Protein AF-A0A7S0KYJ4-F1 (afdb_monomer)

Radius of gyration: 21.27 Å; Cα contacts (8 Å, |Δi|>4): 286; chains: 1; bounding box: 53×55×63 Å

InterPro domains:
  IPR032698 Protein SirB1, N-terminal [PF13369] (70-213)

pLDDT: mean 83.45, std 17.07, range [34.66, 98.38]

Secondary structure (DSSP, 8-state):
-----------SS-TTTTHHHHHHHHHHT-HHHHHHHHHHTSSS--HHHHHHHHHHHH-TTS-HHHHHHHHHHHHHHHHHHHHHHHHHHHHH-TTTS-HHHHHHHHHHHHHH--TT-TT---TTS-EE--SSTT-GGGTSHHHHHHHTEE-HHHHHHHHHHHHHHHT--EEEEEETTEEEEEESSTTS-EEEETTTTTEEEE-TTHHHHHHHH-

Mean predicted aligned error: 9.19 Å

Organism: NCBI:txid221442

Solvent-accessible surface area (backbone atoms only — not comparable to full-atom values): 12040 Å² total; per-residue (Å²): 140,81,82,82,87,78,82,90,83,77,72,98,69,70,75,75,76,51,44,64,57,54,50,50,52,49,50,77,67,32,71,33,54,59,48,44,56,56,42,70,68,43,98,76,57,55,67,54,59,52,44,48,33,56,43,34,54,76,34,82,89,55,60,54,68,58,54,52,47,54,44,50,52,54,50,49,52,51,33,51,55,16,48,56,41,33,55,49,43,56,71,75,46,73,81,86,58,56,70,69,57,40,47,52,51,21,41,19,35,62,41,34,38,65,91,84,55,88,77,68,78,49,81,85,33,44,44,57,36,78,90,57,63,83,45,70,54,26,68,27,50,62,47,18,67,74,63,24,30,19,42,38,63,40,38,37,40,55,50,33,54,36,33,42,76,71,74,42,57,52,39,75,36,91,46,94,99,44,44,33,34,26,49,63,55,49,89,48,45,32,36,30,29,47,51,66,48,30,44,77,41,83,26,87,58,32,32,59,49,53,64,74,64,110

Foldseek 3Di:
DDDDDDDPPDDDDDPPVCVVVVLVVLLVPDPLVVVLVVQVPDPDRQPLVNLLSVLVSVCSPDHSVVSVVLLVVLLVVLLVQLVVQLVVCCVVPVPDDDSLRSSLVSSLCSAQNDPPPPPPPPQNHAAEPPVCNPPVLQSRLSSCSVRSYHAQVSLVSSSQSSSVSVVFHKDWFDDVRHIWIDTLPLVQQWIFRSNVSGDIGGHPCSSVRSVVVD

Sequence (214 aa):
MAAGIPALVLLSGNCHALTPLVDAQRRASCDARRRLERQLATEAPSAFSLATLLCCEERVHKPVAEIEYEVEQQVHELAQRARLRVDLLRLLDRDSMSEPQRVATAVSTSLFGSQGAADDADAAFFAGNLADYYDPRNSFVDCVLSRRQGIPISLSLVYVEVCARLGLEMVGLNTPAHLLVAPADASVPFVVDPFDRGAVLPSPAAAELVAANA

Structure (mmCIF, N/CA/C/O backbone):
data_AF-A0A7S0KYJ4-F1
#
_entry.id   AF-A0A7S0KYJ4-F1
#
loop_
_atom_site.group_PDB
_atom_site.id
_atom_site.type_symbol
_atom_site.label_atom_id
_atom_site.label_alt_id
_atom_site.label_comp_id
_atom_site.label_asym_id
_atom_site.label_entity_id
_atom_site.label_seq_id
_atom_site.pdbx_PDB_ins_code
_atom_site.Cartn_x
_atom_site.Cartn_y
_atom_site.Cartn_z
_atom_site.occupancy
_atom_site.B_iso_or_equiv
_atom_site.auth_seq_id
_atom_site.auth_comp_id
_atom_site.auth_asym_id
_atom_site.auth_atom_id
_atom_site.pdbx_PDB_model_num
ATOM 1 N N . MET A 1 1 ? -8.079 37.048 44.033 1.00 36.78 1 MET A N 1
ATOM 2 C CA . MET A 1 1 ? -8.140 37.330 42.580 1.00 36.78 1 MET A CA 1
ATOM 3 C C . MET A 1 1 ? -7.184 36.345 41.918 1.00 36.78 1 MET A C 1
ATOM 5 O O . MET A 1 1 ? -6.033 36.359 42.308 1.00 36.78 1 MET A O 1
ATOM 9 N N . ALA A 1 2 ? -7.548 35.403 41.055 1.00 34.66 2 ALA A N 1
ATOM 10 C CA . ALA A 1 2 ? -8.720 35.242 40.207 1.00 34.66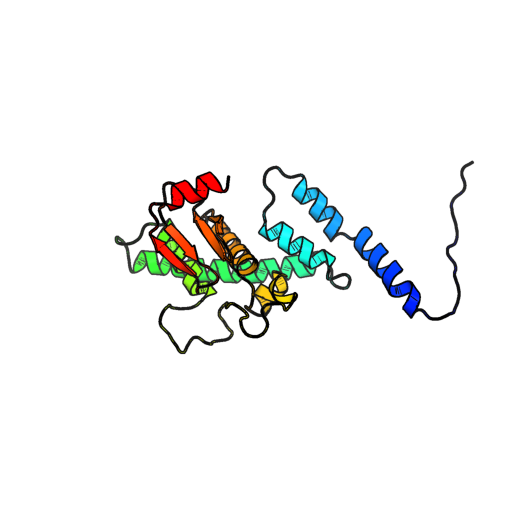 2 ALA A CA 1
ATOM 11 C C . ALA A 1 2 ? -9.432 33.902 40.469 1.00 34.66 2 ALA A C 1
ATOM 13 O O . ALA A 1 2 ? -8.837 32.943 40.956 1.00 34.66 2 ALA A O 1
ATOM 14 N N . ALA A 1 3 ? -10.733 33.906 40.199 1.00 36.97 3 ALA A N 1
ATOM 15 C CA . ALA A 1 3 ? -11.668 32.828 40.451 1.00 36.97 3 ALA A CA 1
ATOM 16 C C . ALA A 1 3 ? -11.361 31.591 39.595 1.00 36.97 3 ALA A C 1
ATOM 18 O O . ALA A 1 3 ? -11.205 31.691 38.379 1.00 36.97 3 ALA A O 1
ATOM 19 N N . GLY A 1 4 ? -11.340 30.422 40.239 1.00 39.34 4 GLY A N 1
ATOM 20 C CA . GLY A 1 4 ? -11.629 29.171 39.551 1.00 39.34 4 GLY A CA 1
ATOM 21 C C . GLY A 1 4 ? -13.047 29.237 38.994 1.00 39.34 4 GLY A C 1
ATOM 22 O O . GLY A 1 4 ? -13.931 29.810 39.627 1.00 39.34 4 GLY A O 1
ATOM 23 N N . ILE A 1 5 ? -13.251 28.690 37.802 1.00 36.34 5 ILE A N 1
ATOM 24 C CA . ILE A 1 5 ? -14.577 28.523 37.211 1.00 36.34 5 ILE A CA 1
ATOM 25 C C . ILE A 1 5 ? -15.098 27.162 37.687 1.00 36.34 5 ILE A C 1
ATOM 27 O O . ILE A 1 5 ? -14.533 26.147 37.275 1.00 36.34 5 ILE A O 1
ATOM 31 N N . PRO A 1 6 ? -16.137 27.083 38.538 1.00 46.38 6 PRO A N 1
ATOM 32 C CA . PRO A 1 6 ? -16.845 25.842 38.764 1.00 46.38 6 PRO A CA 1
ATOM 33 C C . PRO A 1 6 ? -18.132 25.785 37.933 1.00 46.38 6 PRO A C 1
ATOM 35 O O . PRO A 1 6 ? -18.747 26.800 37.615 1.00 46.38 6 PRO A O 1
ATOM 38 N N . ALA A 1 7 ? -18.553 24.544 37.703 1.00 38.94 7 ALA A N 1
ATOM 39 C CA . ALA A 1 7 ? -19.885 24.108 37.303 1.00 38.94 7 ALA A CA 1
ATOM 40 C C . ALA A 1 7 ? -20.324 24.394 35.856 1.00 38.94 7 ALA A C 1
ATOM 42 O O . ALA A 1 7 ? -20.853 25.449 35.524 1.00 38.94 7 ALA A O 1
ATOM 43 N N . LEU A 1 8 ? -20.307 23.327 35.055 1.00 37.56 8 LEU A N 1
ATOM 44 C CA . LEU A 1 8 ? -21.444 23.036 34.187 1.00 37.56 8 LEU A CA 1
ATOM 45 C C . LEU A 1 8 ? -22.155 21.791 34.737 1.00 37.56 8 LEU A C 1
ATOM 47 O O . LEU A 1 8 ? -21.921 20.665 34.309 1.00 37.56 8 LEU A O 1
ATOM 51 N N . VAL A 1 9 ? -22.993 22.008 35.751 1.00 44.97 9 VAL A N 1
ATOM 52 C CA . VAL A 1 9 ? -24.094 21.096 36.073 1.00 44.97 9 VAL A CA 1
ATOM 53 C C . VAL A 1 9 ? -25.267 21.550 35.215 1.00 44.97 9 VAL A C 1
ATOM 55 O O . VAL A 1 9 ? -25.836 22.607 35.469 1.00 44.97 9 VAL A O 1
ATOM 58 N N . LEU A 1 10 ? -25.629 20.759 34.207 1.00 39.38 10 LEU A N 1
ATOM 59 C CA . LEU A 1 10 ? -26.922 20.861 33.536 1.00 39.38 10 LEU A CA 1
ATOM 60 C C . LEU A 1 10 ? -27.555 19.468 33.436 1.00 39.38 10 LEU A C 1
ATOM 62 O O . LEU A 1 10 ? -27.217 18.663 32.578 1.00 39.38 10 LEU A O 1
ATOM 66 N N . LEU A 1 11 ? -28.458 19.246 34.392 1.00 37.53 11 LEU A N 1
ATOM 67 C CA . LEU A 1 11 ? -29.829 18.766 34.223 1.00 37.53 11 LEU A CA 1
ATOM 68 C C . LEU A 1 11 ? -30.066 17.397 33.562 1.00 37.53 11 LEU A C 1
ATOM 70 O O . LEU A 1 11 ? -29.887 17.170 32.371 1.00 37.53 11 LEU A O 1
ATOM 74 N N . SER A 1 12 ? -30.655 16.534 34.385 1.00 46.78 12 SER A N 1
ATOM 75 C CA . SER A 1 12 ? -31.554 15.441 34.033 1.00 46.78 12 SER A CA 1
ATOM 76 C C . SER A 1 12 ? -32.585 15.846 32.964 1.00 46.78 12 SER A C 1
ATOM 78 O O . SER A 1 12 ? -33.620 16.434 33.280 1.00 46.78 12 SER A O 1
ATOM 80 N N . GLY A 1 13 ? -32.319 15.518 31.701 1.00 47.62 13 GLY A N 1
ATOM 81 C CA . GLY A 1 13 ? -33.266 15.691 30.599 1.00 47.62 13 GLY A CA 1
ATOM 82 C C . GLY A 1 13 ? -32.628 15.338 29.257 1.00 47.62 13 GLY A C 1
ATOM 83 O O . GLY A 1 13 ? -31.807 16.091 28.756 1.00 47.62 13 GLY A O 1
ATOM 84 N N . ASN A 1 14 ? -32.989 14.179 28.695 1.00 49.31 14 ASN A N 1
ATOM 85 C CA . ASN A 1 14 ? -32.589 13.673 27.372 1.00 49.31 14 ASN A CA 1
ATOM 86 C C . ASN A 1 14 ? -31.099 13.834 26.996 1.00 49.31 14 ASN A C 1
ATOM 88 O O . ASN A 1 14 ? -30.719 14.679 26.186 1.00 49.31 14 ASN A O 1
ATOM 92 N N . CYS A 1 15 ? -30.270 12.902 27.487 1.00 50.09 15 CYS A N 1
ATOM 93 C CA . CYS A 1 15 ? -28.845 12.757 27.153 1.00 50.09 15 CYS A CA 1
ATOM 94 C C . CYS A 1 15 ? -28.513 12.661 25.650 1.00 50.09 15 CYS A C 1
ATOM 96 O O . CYS A 1 15 ? -27.346 12.812 25.301 1.00 50.09 15 CYS A O 1
ATOM 98 N N . HIS A 1 16 ? -29.488 12.434 24.765 1.00 55.66 16 HIS A N 1
ATOM 99 C CA . HIS A 1 16 ? -29.259 12.293 23.323 1.00 55.66 16 HIS A CA 1
ATOM 100 C C . HIS A 1 16 ? -28.977 13.614 22.586 1.00 55.66 16 HIS A C 1
ATOM 102 O O . HIS A 1 16 ? -28.323 13.599 21.549 1.00 55.66 16 HIS A O 1
ATOM 108 N N . ALA A 1 17 ? -29.428 14.765 23.103 1.00 57.31 17 ALA A N 1
ATOM 109 C CA . ALA A 1 17 ? -29.235 16.054 22.423 1.00 57.31 17 ALA A CA 1
ATOM 110 C C . ALA A 1 17 ? -27.839 16.662 22.660 1.00 57.31 17 ALA A C 1
ATOM 112 O O . ALA A 1 17 ? -27.359 17.455 21.854 1.00 57.31 17 ALA A O 1
ATOM 113 N N . LEU A 1 18 ? -27.178 16.280 23.757 1.00 57.88 18 LEU A N 1
ATOM 114 C CA . LEU A 1 18 ? -25.834 16.749 24.109 1.00 57.88 18 LEU A CA 1
ATOM 115 C C . LEU A 1 18 ? -24.726 15.822 23.605 1.00 57.88 18 LEU A C 1
ATOM 117 O O . LEU A 1 18 ? -23.570 16.234 23.573 1.00 57.88 18 LEU A O 1
ATOM 121 N N . THR A 1 19 ? -25.059 14.599 23.184 1.00 67.25 19 THR A N 1
ATOM 122 C CA . THR A 1 19 ? -24.087 13.628 22.660 1.00 67.25 19 THR A CA 1
ATOM 123 C C . THR A 1 19 ? -23.250 14.204 21.511 1.00 67.25 19 THR A C 1
ATOM 125 O O . THR A 1 19 ? -22.032 14.150 21.621 1.00 67.25 19 THR A O 1
ATOM 128 N N . PRO A 1 20 ? -23.825 14.884 20.494 1.00 63.88 20 PRO A N 1
ATOM 129 C CA . PRO A 1 20 ? -23.038 15.455 19.398 1.00 63.88 20 PRO A CA 1
ATOM 130 C C . PRO A 1 20 ? -22.053 16.538 19.855 1.00 63.88 20 PRO A C 1
ATOM 132 O O . PRO A 1 20 ? -20.948 16.622 19.332 1.00 63.88 20 PRO A O 1
ATOM 135 N N . LEU A 1 21 ? -22.431 17.358 20.843 1.00 59.44 21 LEU A N 1
ATOM 136 C CA . LEU A 1 21 ? -21.569 18.404 21.405 1.00 59.44 21 LEU A CA 1
ATOM 137 C C . LEU A 1 21 ? -20.449 17.811 22.265 1.00 59.44 21 LEU A C 1
ATOM 139 O O . LEU A 1 21 ? -19.300 18.229 22.154 1.00 59.44 21 LEU A O 1
ATOM 143 N N . VAL A 1 22 ? -20.764 16.808 23.086 1.00 65.69 22 VAL A N 1
ATOM 144 C CA . VAL A 1 22 ? -19.773 16.084 23.892 1.00 65.69 22 VAL A CA 1
ATOM 145 C C . VAL A 1 22 ? -18.809 15.306 22.994 1.00 65.69 22 VAL A C 1
ATOM 147 O O . VAL A 1 22 ? -17.605 15.330 23.239 1.00 65.69 22 VAL A O 1
ATOM 150 N N . ASP A 1 23 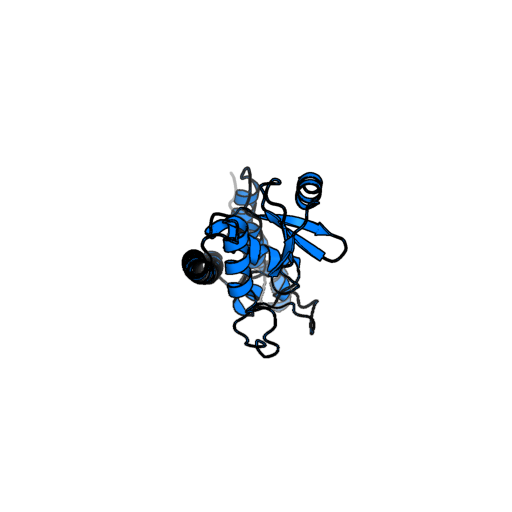? -19.301 14.677 21.929 1.00 62.94 23 ASP A N 1
ATOM 151 C CA . ASP A 1 23 ? -18.484 13.958 20.951 1.00 62.94 23 ASP A CA 1
ATOM 152 C C . ASP A 1 23 ? -17.622 14.916 20.124 1.00 62.94 23 ASP A C 1
ATOM 154 O O . ASP A 1 23 ? -16.434 14.658 19.941 1.00 62.94 23 ASP A O 1
ATOM 158 N N . ALA A 1 24 ? -18.158 16.063 19.695 1.00 58.16 24 ALA A N 1
ATOM 159 C CA . ALA A 1 24 ? -17.382 17.108 19.028 1.00 58.16 24 ALA A CA 1
ATOM 160 C C . ALA A 1 24 ? -16.285 17.683 19.942 1.00 58.16 24 ALA A C 1
ATOM 162 O O . ALA A 1 24 ? -15.161 17.909 19.498 1.00 58.16 24 ALA A O 1
ATOM 163 N N . GLN A 1 25 ? -16.568 17.861 21.233 1.00 57.22 25 GLN A N 1
ATOM 164 C CA . GLN A 1 25 ? -15.593 18.349 22.210 1.00 57.22 25 GLN A CA 1
ATOM 165 C C . GLN A 1 25 ? -14.537 17.289 22.570 1.00 57.22 25 GLN A C 1
ATOM 167 O O . GLN A 1 25 ? -13.372 17.631 22.801 1.00 57.22 25 GLN A O 1
ATOM 172 N N . ARG A 1 26 ? -14.906 15.999 22.540 1.00 59.34 26 ARG A N 1
ATOM 173 C CA . ARG A 1 26 ? -13.970 14.866 22.610 1.00 59.34 26 ARG A CA 1
ATOM 174 C C . ARG A 1 26 ? -13.061 14.807 21.380 1.00 59.34 26 ARG A C 1
ATOM 176 O O . ARG A 1 26 ? -11.855 14.679 21.568 1.00 59.34 26 ARG A O 1
ATOM 183 N N . ARG A 1 27 ? -13.597 14.984 20.162 1.00 56.72 27 ARG A N 1
ATOM 184 C CA . ARG A 1 27 ? -12.818 15.094 18.906 1.00 56.72 27 ARG A CA 1
ATOM 185 C C . ARG A 1 27 ? -11.848 16.280 18.946 1.00 56.72 27 ARG A C 1
ATOM 187 O O . ARG A 1 27 ? -10.664 16.118 18.688 1.00 56.72 27 ARG A O 1
ATOM 194 N N . ALA A 1 28 ? -12.305 17.458 19.376 1.00 50.81 28 ALA A N 1
ATOM 195 C CA . ALA A 1 28 ? -11.477 18.667 19.452 1.00 50.81 28 ALA A CA 1
ATOM 196 C C . ALA A 1 28 ? -10.328 18.592 20.483 1.00 50.81 28 ALA A C 1
ATOM 198 O O . ALA A 1 28 ? -9.360 19.340 20.371 1.00 50.81 28 ALA A O 1
ATOM 199 N N . SER A 1 29 ? -10.414 17.695 21.473 1.00 54.00 29 SER A N 1
ATOM 200 C CA . SER A 1 29 ? -9.419 17.542 22.551 1.00 54.00 29 SER A CA 1
ATOM 201 C C . SER A 1 29 ? -8.541 16.293 22.409 1.00 54.00 29 SER A C 1
ATOM 203 O O . SER A 1 29 ? -7.779 15.963 23.329 1.00 54.00 29 SER A O 1
ATOM 205 N N . CYS A 1 30 ? -8.675 15.549 21.311 1.00 66.88 30 CYS A N 1
ATOM 206 C CA . CYS A 1 30 ? -8.156 14.195 21.236 1.00 66.88 30 CYS A CA 1
ATOM 207 C C . CYS A 1 30 ? -6.642 14.138 20.977 1.00 66.88 30 CYS A C 1
ATOM 209 O O . CYS A 1 30 ? -5.984 15.083 20.534 1.00 66.88 30 CYS A O 1
ATOM 211 N N . ASP A 1 31 ? -6.076 12.993 21.336 1.00 79.12 31 ASP A N 1
ATOM 212 C CA . ASP A 1 31 ? -4.666 12.686 21.134 1.00 79.12 31 ASP A CA 1
ATOM 213 C C . ASP A 1 31 ? -4.290 12.631 19.643 1.00 79.12 31 ASP A C 1
ATOM 215 O O . ASP A 1 31 ? -3.193 13.048 19.280 1.00 79.12 31 ASP A O 1
ATOM 219 N N . ALA A 1 32 ? -5.218 12.206 18.777 1.00 84.00 32 ALA A N 1
ATOM 220 C CA . ALA A 1 32 ? -5.009 12.116 17.333 1.00 84.00 32 ALA A CA 1
ATOM 221 C C . ALA A 1 32 ? -4.773 13.498 16.706 1.00 84.00 32 ALA A C 1
ATOM 223 O O . ALA A 1 32 ? -3.766 13.680 16.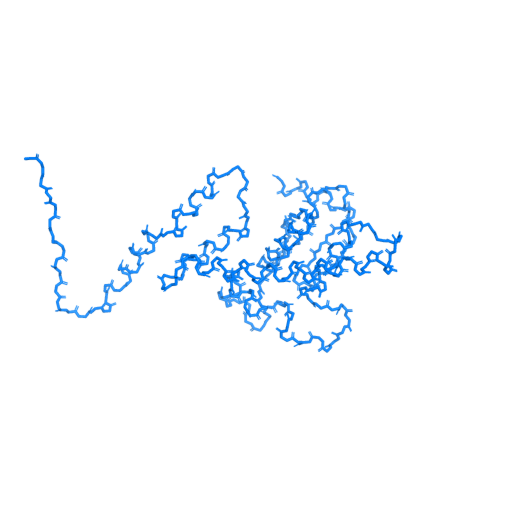028 1.00 84.00 32 ALA A O 1
ATOM 224 N N . ARG A 1 33 ? -5.588 14.505 17.034 1.00 85.56 33 ARG A N 1
ATOM 225 C CA . ARG A 1 33 ? -5.437 15.867 16.510 1.00 85.56 33 ARG A CA 1
ATOM 226 C C . ARG A 1 33 ? -4.112 16.501 16.904 1.00 85.56 33 ARG A C 1
ATOM 228 O O . ARG A 1 33 ? -3.422 17.062 16.059 1.00 85.56 33 ARG A O 1
ATOM 235 N N . ARG A 1 34 ? -3.704 16.347 18.169 1.00 86.81 34 ARG A N 1
ATOM 236 C CA . ARG A 1 34 ? -2.386 16.822 18.632 1.00 86.81 34 ARG A CA 1
ATOM 237 C C . ARG A 1 34 ? -1.239 16.132 17.899 1.00 86.81 34 ARG A C 1
ATOM 239 O O . ARG A 1 34 ? -0.223 16.766 17.623 1.00 86.81 34 ARG A O 1
ATOM 246 N N . ARG A 1 35 ? -1.362 14.835 17.611 1.00 88.38 35 ARG A N 1
ATOM 247 C CA . ARG A 1 35 ? -0.363 14.100 16.823 1.00 88.38 35 ARG A CA 1
ATOM 248 C C . ARG A 1 35 ? -0.366 14.540 15.363 1.00 88.38 35 ARG A C 1
ATOM 250 O O . ARG A 1 35 ? 0.712 14.715 14.811 1.00 88.38 35 ARG A O 1
ATOM 257 N N . LEU A 1 36 ? -1.538 14.793 14.779 1.00 88.56 36 LEU A N 1
ATOM 258 C CA . LEU A 1 36 ? -1.688 15.273 13.406 1.00 88.56 36 LEU A CA 1
ATOM 259 C C . LEU A 1 36 ? -1.006 16.631 13.237 1.00 88.56 36 LEU A C 1
ATOM 261 O O . LEU A 1 36 ? -0.202 16.800 12.330 1.00 88.56 36 LEU A O 1
ATOM 265 N N . GLU A 1 37 ? -1.254 17.566 14.157 1.00 88.50 37 GLU A N 1
ATOM 266 C CA . GLU A 1 37 ? -0.601 18.880 14.178 1.00 88.50 37 GLU A CA 1
ATOM 267 C C . GLU A 1 37 ? 0.925 18.763 14.293 1.00 88.50 37 GLU A C 1
ATOM 269 O O . GLU A 1 37 ? 1.652 19.439 13.569 1.00 88.50 37 GLU A O 1
ATOM 274 N N . ARG A 1 38 ? 1.429 17.870 15.157 1.00 88.69 38 ARG A N 1
ATOM 275 C CA . ARG A 1 38 ? 2.875 17.606 15.266 1.00 88.69 38 ARG A CA 1
ATOM 276 C C . ARG A 1 38 ? 3.452 17.017 13.989 1.00 88.69 38 ARG A C 1
ATOM 278 O O . ARG A 1 38 ? 4.559 17.380 13.613 1.00 88.69 38 ARG A O 1
ATOM 285 N N . GLN A 1 39 ? 2.730 16.103 13.351 1.00 89.50 39 GLN A N 1
ATOM 286 C CA . GLN A 1 39 ? 3.201 15.451 12.142 1.00 89.50 39 GLN A CA 1
ATOM 287 C C . GLN A 1 39 ? 3.206 16.425 10.962 1.00 89.50 39 GLN A C 1
ATOM 289 O O . GLN A 1 39 ? 4.187 16.486 10.241 1.00 89.50 39 GLN A O 1
ATOM 294 N N . LEU A 1 40 ? 2.168 17.249 10.806 1.00 89.38 40 LEU A N 1
ATOM 295 C CA . LEU A 1 40 ? 2.125 18.307 9.791 1.00 89.38 40 LEU A CA 1
ATOM 296 C C . LEU A 1 40 ? 3.229 19.362 9.967 1.00 89.38 40 LEU A C 1
ATOM 298 O O . LEU A 1 40 ? 3.550 20.060 9.012 1.00 89.38 40 LEU A O 1
ATOM 302 N N . ALA A 1 41 ? 3.798 19.488 11.168 1.00 89.44 41 ALA A N 1
ATOM 303 C CA . ALA A 1 41 ? 4.913 20.386 11.447 1.00 89.44 41 ALA A CA 1
ATOM 304 C C . ALA A 1 41 ? 6.296 19.795 11.103 1.00 89.44 41 ALA A C 1
ATOM 306 O O . ALA A 1 41 ? 7.297 20.495 11.266 1.00 89.44 41 ALA A O 1
ATOM 307 N N . THR A 1 42 ? 6.390 18.531 10.667 1.00 90.44 42 THR A N 1
ATOM 308 C CA . THR A 1 42 ? 7.655 17.958 10.177 1.00 90.44 42 THR A CA 1
ATOM 309 C C . THR A 1 42 ? 7.928 18.384 8.732 1.00 90.44 42 THR A C 1
ATOM 311 O O . THR A 1 42 ? 7.017 18.772 8.008 1.00 90.44 42 THR A O 1
ATOM 314 N N . GLU A 1 43 ? 9.189 18.314 8.291 1.00 83.19 43 GLU A N 1
ATOM 315 C CA . GLU A 1 43 ? 9.581 18.746 6.937 1.00 83.19 43 GLU A CA 1
ATOM 316 C C . GLU A 1 43 ? 8.951 17.895 5.822 1.00 83.19 43 GLU A C 1
ATOM 318 O O . GLU A 1 43 ? 8.633 18.411 4.755 1.00 83.19 43 GLU A O 1
ATOM 323 N N . ALA A 1 44 ? 8.751 16.599 6.073 1.00 81.12 44 ALA A N 1
ATOM 324 C CA . ALA A 1 44 ? 8.179 15.653 5.120 1.00 81.12 44 ALA A CA 1
ATOM 325 C C . ALA A 1 44 ? 7.270 14.653 5.858 1.00 81.12 44 ALA A C 1
ATOM 327 O O . ALA A 1 44 ? 7.713 13.564 6.238 1.00 81.12 44 ALA A O 1
ATOM 328 N N . PRO A 1 45 ? 6.007 15.012 6.145 1.00 85.75 45 PRO A N 1
ATOM 329 C CA . PRO A 1 45 ? 5.090 14.098 6.809 1.00 85.75 45 PRO A CA 1
ATOM 330 C C . PRO A 1 45 ? 4.752 12.908 5.905 1.00 85.75 45 PRO A C 1
ATOM 332 O O . PRO A 1 45 ? 4.355 13.084 4.756 1.00 85.75 45 PRO A O 1
ATOM 335 N N . SER A 1 46 ? 4.819 11.688 6.448 1.00 89.06 46 SER A N 1
ATOM 336 C CA . SER A 1 46 ? 4.312 10.505 5.741 1.00 89.06 46 SER A CA 1
ATOM 337 C C . SER A 1 46 ? 2.809 10.643 5.488 1.00 89.06 46 SER A C 1
ATOM 339 O O . SER A 1 46 ? 2.015 10.731 6.432 1.00 89.06 46 SER A O 1
ATOM 341 N N . ALA A 1 47 ? 2.410 10.620 4.213 1.00 92.06 47 ALA A N 1
ATOM 342 C CA . ALA A 1 47 ? 1.006 10.646 3.809 1.00 92.06 47 ALA A CA 1
ATOM 343 C C . ALA A 1 47 ? 0.215 9.477 4.424 1.00 92.06 47 ALA A C 1
ATOM 345 O O . ALA A 1 47 ? -0.933 9.651 4.832 1.00 92.06 47 ALA A O 1
ATOM 346 N N . PHE A 1 48 ? 0.846 8.307 4.563 1.00 94.06 48 PHE A N 1
ATOM 347 C CA . PHE A 1 48 ? 0.240 7.132 5.183 1.00 94.06 48 PHE A CA 1
ATOM 348 C C . PHE A 1 48 ? 0.010 7.321 6.690 1.00 94.06 48 PHE A C 1
ATOM 350 O O . PHE A 1 48 ? -1.068 7.019 7.210 1.00 94.06 48 PHE A O 1
ATOM 357 N N . SER A 1 49 ? 0.986 7.890 7.402 1.00 92.56 49 SER A N 1
ATOM 358 C CA . SER A 1 49 ? 0.834 8.217 8.823 1.00 92.56 49 SER A CA 1
ATOM 359 C C . SER A 1 49 ? -0.229 9.304 9.046 1.00 92.56 49 SER A C 1
ATOM 361 O O . SER A 1 49 ? -1.057 9.161 9.944 1.00 92.56 49 SER A O 1
ATOM 363 N N . LEU A 1 50 ? -0.301 10.327 8.178 1.00 93.12 50 LEU A N 1
ATOM 364 C CA . LEU A 1 50 ? -1.383 11.324 8.226 1.00 93.12 50 LEU A CA 1
ATOM 365 C C . LEU A 1 50 ? -2.752 10.667 8.003 1.00 93.12 50 LEU A C 1
ATOM 367 O O . LEU A 1 50 ? -3.687 10.925 8.757 1.00 93.12 50 LEU A O 1
ATOM 371 N N . ALA A 1 51 ? -2.868 9.780 7.010 1.00 94.06 51 ALA A N 1
ATOM 372 C CA . ALA A 1 51 ? -4.097 9.034 6.750 1.00 94.06 51 ALA A CA 1
ATOM 373 C C . ALA A 1 51 ? -4.506 8.164 7.949 1.00 94.06 51 ALA A C 1
ATOM 375 O O . ALA A 1 51 ? -5.688 8.099 8.287 1.00 94.06 51 ALA A O 1
ATOM 376 N N . THR A 1 52 ? -3.541 7.558 8.643 1.00 93.88 52 THR A N 1
ATOM 377 C CA . THR A 1 52 ? -3.788 6.797 9.877 1.00 93.88 52 THR A CA 1
ATOM 378 C C . THR A 1 52 ? -4.328 7.695 10.990 1.00 93.88 52 THR A C 1
ATOM 380 O O . THR A 1 52 ? -5.329 7.361 11.620 1.00 93.88 52 THR A O 1
ATOM 383 N N . LEU A 1 53 ? -3.743 8.877 11.201 1.00 91.50 53 LEU A N 1
ATOM 384 C CA . LEU A 1 53 ? -4.230 9.829 12.206 1.00 91.50 53 LEU A CA 1
ATOM 385 C C . LEU A 1 53 ? -5.623 10.381 11.874 1.00 91.50 53 LEU A C 1
ATOM 387 O O . LEU A 1 53 ? -6.439 10.541 12.781 1.00 91.50 53 LEU A O 1
ATOM 391 N N . LEU A 1 54 ? -5.940 10.593 10.593 1.00 90.00 54 LEU A N 1
ATOM 392 C CA . LEU A 1 54 ? -7.297 10.941 10.154 1.00 90.00 54 LEU A CA 1
ATOM 393 C C . LEU A 1 54 ? -8.308 9.828 10.477 1.00 90.00 54 LEU A C 1
ATOM 395 O O . LEU A 1 54 ? -9.427 10.111 10.896 1.00 90.00 54 LEU A O 1
ATOM 399 N N . CYS A 1 55 ? -7.911 8.558 10.359 1.00 89.19 55 CYS A N 1
ATOM 400 C CA . CYS A 1 55 ? -8.742 7.426 10.783 1.00 89.19 55 CYS A CA 1
ATOM 401 C C . CYS A 1 55 ? -8.984 7.418 12.301 1.00 89.19 55 CYS A C 1
ATOM 403 O O . CYS A 1 55 ? -10.048 6.994 12.763 1.00 89.19 55 CYS A O 1
ATOM 405 N N . CYS A 1 56 ? -8.002 7.872 13.081 1.00 88.31 56 CYS A N 1
ATOM 406 C CA . CYS A 1 56 ? -8.105 7.976 14.533 1.00 88.31 56 CYS A CA 1
ATOM 407 C C . CYS A 1 56 ? -9.059 9.098 14.976 1.00 88.31 56 CYS A C 1
ATOM 409 O O . CYS A 1 56 ? -9.790 8.899 15.945 1.00 88.31 56 CYS A O 1
ATOM 411 N N . GLU A 1 57 ? -9.114 10.230 14.259 1.00 83.94 57 GLU A N 1
ATOM 412 C CA . GLU A 1 57 ? -10.068 11.325 14.538 1.00 83.94 57 GLU A CA 1
ATOM 413 C C . GLU A 1 57 ? -11.529 10.852 14.497 1.00 83.94 57 GLU A C 1
ATOM 415 O O . GLU A 1 57 ? -12.351 11.256 15.323 1.00 83.94 57 GLU A O 1
ATOM 420 N N . GLU A 1 58 ? -11.857 9.967 13.555 1.00 83.06 58 GLU A N 1
ATOM 421 C CA . GLU A 1 58 ? -13.215 9.439 13.400 1.00 83.06 58 GLU A CA 1
ATOM 422 C C . GLU A 1 58 ? -13.542 8.317 14.400 1.00 83.06 58 GLU A C 1
ATOM 424 O O . GLU A 1 58 ? -14.713 8.065 14.699 1.00 83.06 58 GLU A O 1
ATOM 429 N N . ARG A 1 59 ? -12.531 7.673 15.000 1.00 80.44 59 ARG A N 1
ATOM 430 C CA . ARG A 1 59 ? -12.695 6.578 15.974 1.00 80.44 59 ARG A CA 1
ATOM 431 C C . ARG A 1 59 ? -12.594 7.040 17.419 1.00 80.44 59 ARG A C 1
ATOM 433 O O . ARG A 1 59 ? -11.802 6.532 18.205 1.00 80.44 59 ARG A O 1
ATOM 440 N N . VAL A 1 60 ? -13.500 7.928 17.809 1.00 70.75 60 VAL A N 1
ATOM 441 C CA . VAL A 1 60 ? -13.548 8.550 19.148 1.00 70.75 60 VAL A CA 1
ATOM 442 C C . VAL A 1 60 ? -13.572 7.538 20.315 1.00 70.75 60 VAL A C 1
ATOM 444 O O . VAL A 1 60 ? -13.203 7.875 21.439 1.00 70.75 60 VAL A O 1
ATOM 447 N N . HIS A 1 61 ? -13.996 6.292 20.075 1.00 78.81 61 HIS A N 1
ATOM 448 C CA . HIS A 1 61 ? -14.103 5.244 21.097 1.00 78.81 61 HIS A CA 1
ATOM 449 C C . HIS A 1 61 ? -12.894 4.307 21.198 1.00 78.81 61 HIS A C 1
ATOM 451 O O . HIS A 1 61 ? -12.853 3.500 22.125 1.00 78.81 61 HIS A O 1
ATOM 457 N N . LYS A 1 62 ? -11.927 4.397 20.280 1.00 82.62 62 LYS A N 1
ATOM 458 C CA . LYS A 1 62 ? -10.764 3.509 20.248 1.00 82.62 62 LYS A CA 1
ATOM 459 C C . LYS A 1 62 ? -9.480 4.306 20.512 1.00 82.62 62 LYS A C 1
ATOM 461 O O . LYS A 1 62 ? -9.299 5.363 19.906 1.00 82.62 62 LYS A O 1
ATOM 466 N N . PRO A 1 63 ? -8.586 3.853 21.410 1.00 87.00 63 PRO A N 1
ATOM 467 C CA . PRO A 1 63 ? -7.317 4.532 21.647 1.00 87.00 63 PRO A CA 1
ATOM 468 C C . PRO A 1 63 ? -6.490 4.651 20.361 1.00 87.00 63 PRO A C 1
ATOM 470 O O . PRO A 1 63 ? -6.339 3.679 19.625 1.00 87.00 63 PRO A O 1
ATOM 473 N N . VAL A 1 64 ? -5.891 5.824 20.130 1.00 88.19 64 VAL A N 1
ATOM 474 C CA . VAL A 1 64 ? -5.054 6.099 18.944 1.00 88.19 64 VAL A CA 1
ATOM 475 C C . VAL A 1 64 ? -3.939 5.064 18.794 1.00 88.19 64 VAL A C 1
ATOM 477 O O . VAL A 1 64 ? -3.761 4.503 17.720 1.00 88.19 64 VAL A O 1
ATOM 480 N N . ALA A 1 65 ? -3.257 4.748 19.899 1.00 89.06 65 ALA A N 1
ATOM 481 C CA . ALA A 1 65 ? -2.168 3.774 19.922 1.00 89.06 65 ALA A CA 1
ATOM 482 C C . ALA A 1 65 ? -2.610 2.356 19.519 1.00 89.06 65 ALA A C 1
ATOM 484 O O . ALA A 1 65 ? -1.808 1.600 18.985 1.00 89.06 65 ALA A O 1
ATOM 485 N N . GLU A 1 66 ? -3.870 1.988 19.765 1.00 90.94 66 GLU A N 1
ATOM 486 C CA . GLU A 1 66 ? -4.398 0.676 19.384 1.00 90.94 66 GLU A CA 1
ATOM 487 C C . GLU A 1 66 ? -4.628 0.598 17.870 1.00 90.94 66 GLU A C 1
ATOM 489 O O . GLU A 1 66 ? -4.248 -0.384 17.242 1.00 90.94 66 GLU A O 1
ATOM 494 N N . ILE A 1 67 ? -5.178 1.659 17.266 1.00 91.25 67 ILE A N 1
ATOM 495 C CA . ILE A 1 67 ? -5.356 1.750 15.806 1.00 91.25 67 ILE A CA 1
ATOM 496 C C . ILE A 1 67 ? -3.995 1.774 15.108 1.00 91.25 67 ILE A C 1
ATOM 498 O O . ILE A 1 67 ? -3.773 1.011 14.172 1.00 91.25 67 ILE A O 1
ATOM 502 N N . GLU A 1 68 ? -3.076 2.624 15.572 1.00 92.38 68 GLU A N 1
ATOM 503 C CA . GLU A 1 68 ? -1.715 2.701 15.032 1.00 92.38 68 GLU A CA 1
ATOM 504 C C . GLU A 1 68 ? -1.014 1.344 15.111 1.0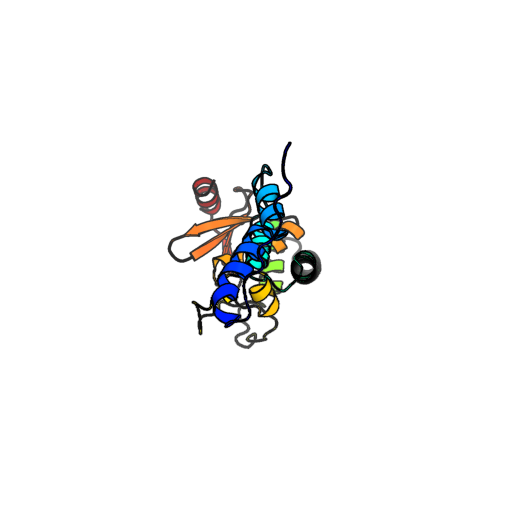0 92.38 68 GLU A C 1
ATOM 506 O O . GLU A 1 68 ? -0.400 0.924 14.136 1.00 92.38 68 GLU A O 1
ATOM 511 N N . TYR A 1 69 ? -1.141 0.633 16.237 1.00 94.25 69 TYR A N 1
ATOM 512 C CA . TYR A 1 69 ? -0.564 -0.698 16.397 1.00 94.25 69 TYR A CA 1
ATOM 513 C C . TYR A 1 69 ? -1.147 -1.702 15.396 1.00 94.25 69 TYR A C 1
ATOM 515 O O . TYR A 1 69 ? -0.393 -2.41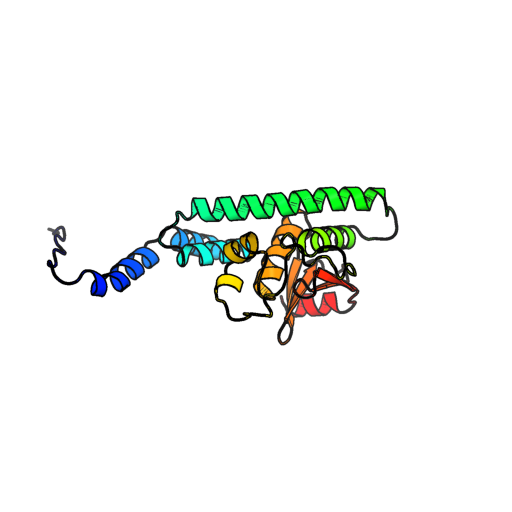3 14.739 1.00 94.25 69 TYR A O 1
ATOM 523 N N . GLU A 1 70 ? -2.469 -1.752 15.231 1.00 95.19 70 GLU A N 1
ATOM 524 C CA . GLU A 1 70 ? -3.115 -2.659 14.272 1.00 95.19 70 GLU A CA 1
ATOM 525 C C . GLU A 1 70 ? -2.739 -2.363 12.820 1.00 95.19 70 GLU A C 1
ATOM 527 O O . GLU A 1 70 ? -2.530 -3.290 12.032 1.00 95.19 70 GLU A O 1
ATOM 532 N N . VAL A 1 71 ? -2.661 -1.082 12.459 1.00 96.56 71 VAL A N 1
ATOM 533 C CA . VAL A 1 71 ? -2.202 -0.642 11.139 1.00 96.56 71 VAL A CA 1
ATOM 534 C C . VAL A 1 71 ? -0.747 -1.053 10.937 1.00 96.56 71 VAL A C 1
ATOM 536 O O . VAL A 1 71 ? -0.427 -1.704 9.944 1.00 96.56 71 VAL A O 1
ATOM 539 N N . GLU A 1 72 ? 0.117 -0.750 11.905 1.00 96.69 72 GLU A N 1
ATOM 540 C CA . GLU A 1 72 ? 1.542 -1.069 11.859 1.00 96.69 72 GLU A CA 1
ATOM 541 C C . GLU A 1 72 ? 1.786 -2.572 11.705 1.00 96.69 72 GLU A C 1
ATOM 543 O O . GLU A 1 72 ? 2.558 -2.974 10.838 1.00 96.69 72 GLU A O 1
ATOM 548 N N . GLN A 1 73 ? 1.099 -3.41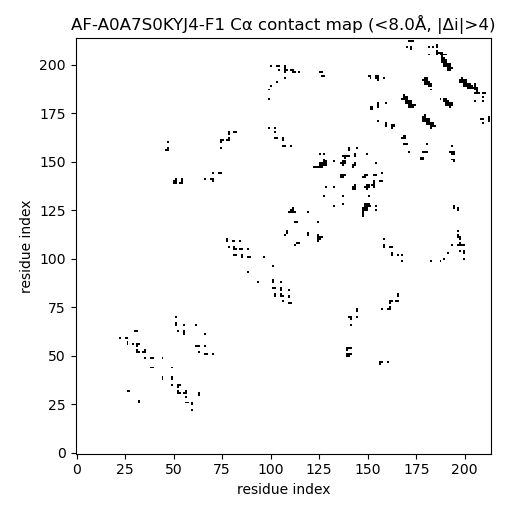2 12.488 1.00 97.56 73 GLN A N 1
ATOM 549 C CA . GLN A 1 73 ? 1.219 -4.870 12.387 1.00 97.56 73 GLN A CA 1
ATOM 550 C C . GLN A 1 73 ? 0.813 -5.375 10.999 1.00 97.56 73 GLN A C 1
ATOM 552 O O . GLN A 1 73 ? 1.553 -6.135 10.376 1.00 97.56 73 GLN A O 1
ATOM 557 N N . GLN A 1 74 ? -0.325 -4.916 10.472 1.00 97.56 74 GLN A N 1
ATOM 558 C CA . GLN A 1 74 ? -0.796 -5.359 9.160 1.00 97.56 74 GLN A CA 1
ATOM 559 C C . GLN A 1 74 ? 0.156 -4.948 8.035 1.00 97.56 74 GLN A C 1
ATOM 561 O O . GLN A 1 74 ? 0.450 -5.756 7.155 1.00 97.56 74 GLN A O 1
ATOM 566 N N . VAL A 1 75 ? 0.665 -3.717 8.054 1.00 97.88 75 VAL A N 1
ATOM 567 C CA . VAL A 1 75 ? 1.631 -3.256 7.049 1.00 97.88 75 VAL A CA 1
ATOM 568 C C . VAL A 1 75 ? 2.973 -3.977 7.212 1.00 97.88 75 VAL A C 1
ATOM 570 O O . VAL A 1 75 ? 3.595 -4.349 6.215 1.00 97.88 75 VAL A O 1
ATOM 573 N N . HIS A 1 76 ? 3.407 -4.242 8.446 1.00 98.00 76 HIS A N 1
ATOM 574 C CA . HIS A 1 76 ? 4.618 -5.009 8.726 1.00 98.00 76 HIS A CA 1
ATOM 575 C C . HIS A 1 76 ? 4.544 -6.415 8.125 1.00 98.00 76 HIS A C 1
ATOM 577 O O . HIS A 1 76 ? 5.468 -6.830 7.424 1.00 98.00 76 HIS A O 1
ATOM 583 N N . GLU A 1 77 ? 3.430 -7.122 8.319 1.00 97.31 77 GLU A N 1
ATOM 584 C CA . GLU A 1 77 ? 3.208 -8.433 7.707 1.00 97.31 77 GLU A CA 1
ATOM 58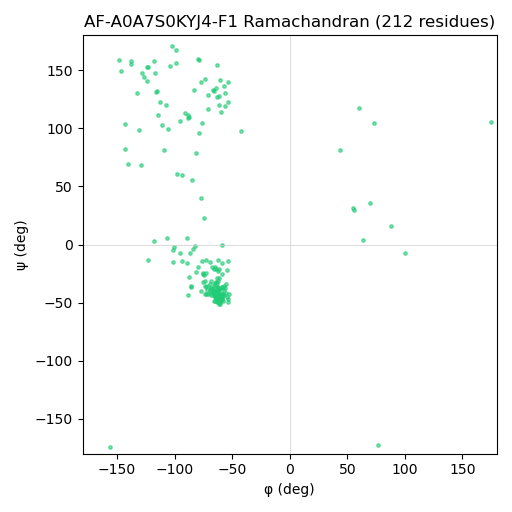5 C C . GLU A 1 77 ? 3.247 -8.378 6.176 1.00 97.31 77 GLU A C 1
ATOM 587 O O . GLU A 1 77 ? 3.877 -9.226 5.541 1.00 97.31 77 GLU A O 1
ATOM 592 N N . LEU A 1 78 ? 2.602 -7.379 5.562 1.00 97.44 78 LEU A N 1
ATOM 593 C CA . LEU A 1 78 ? 2.616 -7.205 4.106 1.00 97.44 78 LEU A CA 1
ATOM 594 C C . LEU A 1 78 ? 4.036 -6.961 3.580 1.00 97.44 78 LEU A C 1
ATOM 596 O O . LEU A 1 78 ? 4.444 -7.581 2.597 1.00 97.44 78 LEU A O 1
ATOM 600 N N . ALA A 1 79 ? 4.810 -6.116 4.262 1.00 98.12 79 ALA A N 1
ATOM 601 C CA . ALA A 1 79 ? 6.199 -5.845 3.912 1.00 98.12 79 ALA A CA 1
ATOM 602 C C . ALA A 1 79 ? 7.090 -7.087 4.069 1.00 98.12 79 ALA A C 1
ATOM 604 O O . ALA A 1 79 ? 7.928 -7.350 3.207 1.00 98.12 79 ALA A O 1
ATOM 605 N N . GLN A 1 80 ? 6.893 -7.896 5.115 1.00 98.06 80 GLN A N 1
ATOM 606 C CA . GLN A 1 80 ? 7.614 -9.163 5.276 1.00 98.06 80 GLN A CA 1
ATOM 607 C C . GLN A 1 80 ? 7.303 -10.148 4.142 1.00 98.06 80 GLN A C 1
ATOM 609 O O . GLN A 1 80 ? 8.225 -10.721 3.555 1.00 98.06 80 GLN A O 1
ATOM 614 N N . ARG A 1 81 ? 6.021 -10.310 3.783 1.00 96.00 81 ARG A N 1
ATOM 615 C CA . ARG A 1 81 ? 5.607 -11.157 2.650 1.00 96.00 81 ARG A CA 1
ATOM 616 C C . ARG A 1 81 ? 6.235 -10.673 1.343 1.00 96.00 81 ARG A C 1
ATOM 618 O O . ARG A 1 81 ? 6.819 -11.473 0.611 1.00 96.00 81 ARG A O 1
ATOM 625 N N . ALA A 1 82 ? 6.195 -9.366 1.089 1.00 97.19 82 ALA A N 1
ATOM 626 C CA . ALA A 1 82 ? 6.820 -8.771 -0.086 1.00 97.19 82 ALA A CA 1
ATOM 627 C C . ALA A 1 82 ? 8.342 -8.971 -0.095 1.00 97.19 82 ALA A C 1
ATOM 629 O O . ALA A 1 82 ? 8.900 -9.303 -1.139 1.00 97.19 82 ALA A O 1
ATOM 630 N N . ARG A 1 83 ? 9.020 -8.849 1.054 1.00 98.00 83 ARG A N 1
ATOM 631 C CA . ARG A 1 83 ? 10.471 -9.061 1.171 1.00 98.00 83 ARG A CA 1
ATOM 632 C C . ARG A 1 83 ? 10.873 -10.480 0.781 1.00 98.00 83 ARG A C 1
ATOM 634 O O . ARG A 1 83 ? 11.749 -10.639 -0.065 1.00 98.00 83 ARG A O 1
ATOM 641 N N . LEU A 1 84 ? 10.192 -11.488 1.330 1.00 96.56 84 LEU A N 1
ATOM 642 C CA . LEU A 1 84 ? 10.426 -12.891 0.968 1.00 96.56 84 LEU A CA 1
ATOM 643 C C . LEU A 1 84 ? 10.259 -13.111 -0.536 1.00 96.56 84 LEU A C 1
ATOM 645 O O . LEU A 1 84 ? 11.015 -13.856 -1.159 1.00 96.56 84 LEU A O 1
ATOM 649 N N . ARG A 1 85 ? 9.284 -12.427 -1.140 1.00 95.06 85 ARG A N 1
ATOM 650 C CA . ARG A 1 85 ? 9.038 -12.520 -2.574 1.00 95.06 85 ARG A CA 1
ATOM 651 C C . ARG A 1 85 ? 10.101 -11.808 -3.409 1.00 95.06 85 ARG A C 1
ATOM 653 O O . ARG A 1 85 ? 10.477 -12.337 -4.450 1.00 95.06 85 ARG A O 1
ATOM 660 N N . VAL A 1 86 ? 10.631 -10.671 -2.953 1.00 96.12 86 VAL A N 1
ATOM 661 C CA . VAL A 1 86 ? 11.813 -10.038 -3.565 1.00 96.12 86 VAL A CA 1
ATOM 662 C C . VAL A 1 86 ? 12.991 -11.005 -3.548 1.00 96.12 86 VAL A C 1
ATOM 664 O O . VAL A 1 86 ? 13.611 -11.215 -4.588 1.00 96.12 86 VAL A O 1
ATOM 667 N N . ASP A 1 87 ? 13.273 -11.629 -2.404 1.00 95.75 87 ASP A N 1
ATOM 668 C CA . ASP A 1 87 ? 14.377 -12.583 -2.273 1.00 95.75 87 ASP A CA 1
ATOM 669 C C . ASP A 1 87 ? 14.200 -13.780 -3.209 1.00 95.75 87 ASP A C 1
ATOM 671 O O . ASP A 1 87 ? 15.132 -14.147 -3.923 1.00 95.75 87 ASP A O 1
ATOM 675 N N . LEU A 1 88 ? 12.985 -14.327 -3.300 1.00 93.25 88 LEU A N 1
ATOM 676 C CA . LEU A 1 88 ? 12.665 -15.384 -4.257 1.00 93.25 88 LEU A CA 1
ATOM 677 C C . LEU A 1 88 ? 12.896 -14.934 -5.707 1.00 93.25 88 LEU A C 1
ATOM 679 O O . LEU A 1 88 ? 13.540 -15.646 -6.476 1.00 93.25 88 LEU A O 1
ATOM 683 N N . LEU A 1 89 ? 12.424 -13.744 -6.084 1.00 92.44 89 LEU A N 1
ATOM 684 C CA . LEU A 1 89 ? 12.637 -13.204 -7.427 1.00 92.44 89 LEU A CA 1
ATOM 685 C C . LEU A 1 89 ? 14.125 -13.000 -7.727 1.00 92.44 89 LEU A C 1
ATOM 687 O O . LEU A 1 89 ? 14.542 -13.252 -8.852 1.00 92.44 89 LEU A O 1
ATOM 691 N N . ARG A 1 90 ? 14.947 -12.583 -6.755 1.00 92.44 90 ARG A N 1
ATOM 692 C CA . ARG A 1 90 ? 16.411 -12.468 -6.930 1.00 92.44 90 ARG A CA 1
ATOM 693 C C . ARG A 1 90 ? 17.068 -13.820 -7.220 1.00 92.44 90 ARG A C 1
ATOM 695 O O . ARG A 1 90 ? 18.094 -13.864 -7.898 1.00 92.44 90 ARG A O 1
ATOM 702 N N . LEU A 1 91 ? 16.518 -14.908 -6.678 1.00 92.19 91 LEU A N 1
ATOM 703 C CA . LEU A 1 91 ? 17.008 -16.266 -6.920 1.00 92.19 91 LEU A CA 1
ATOM 704 C C . LEU A 1 91 ? 16.579 -16.802 -8.291 1.00 92.19 91 LEU A C 1
ATOM 706 O O . LEU A 1 91 ? 17.381 -17.470 -8.939 1.00 92.19 91 LEU A O 1
ATOM 710 N N . LEU A 1 92 ? 15.340 -16.520 -8.710 1.00 88.75 92 LEU A N 1
ATOM 711 C CA . LEU A 1 92 ? 14.747 -17.058 -9.940 1.00 88.75 92 LEU A CA 1
ATOM 712 C C . LEU A 1 92 ? 15.083 -16.248 -11.198 1.00 88.75 92 LEU A C 1
ATOM 714 O O . LEU A 1 92 ? 15.247 -16.833 -12.263 1.00 88.75 92 LEU A O 1
ATOM 718 N N . ASP A 1 93 ? 15.180 -14.924 -11.086 1.00 79.44 93 ASP A N 1
ATOM 719 C CA . ASP A 1 93 ? 15.301 -14.010 -12.224 1.00 79.44 93 ASP A CA 1
ATOM 720 C C . ASP A 1 93 ? 16.482 -13.049 -12.037 1.00 79.44 93 ASP A C 1
ATOM 722 O O . ASP A 1 93 ? 16.327 -11.856 -11.759 1.00 79.44 93 ASP A O 1
ATOM 726 N N . ARG A 1 94 ? 17.695 -13.603 -12.100 1.00 67.19 94 ARG A N 1
ATOM 727 C CA . ARG A 1 94 ? 18.937 -12.892 -11.756 1.00 67.19 94 ARG A CA 1
ATOM 728 C C . ARG A 1 94 ? 19.167 -11.642 -12.612 1.00 67.19 94 ARG A C 1
ATOM 730 O O . ARG A 1 94 ? 19.592 -10.633 -12.061 1.00 67.19 94 ARG A O 1
ATOM 737 N N . ASP A 1 95 ? 18.808 -11.687 -13.896 1.00 71.94 95 ASP A N 1
ATOM 738 C CA . ASP A 1 95 ? 19.332 -10.732 -14.881 1.00 71.94 95 ASP A CA 1
ATOM 739 C C . ASP A 1 95 ? 18.266 -9.919 -15.640 1.00 71.94 95 ASP A C 1
ATOM 741 O O . ASP A 1 95 ? 18.613 -8.922 -16.270 1.00 71.94 95 ASP A O 1
ATOM 745 N N . SER A 1 96 ? 16.977 -10.285 -15.590 1.00 81.50 96 SER A N 1
ATOM 746 C CA . SER A 1 96 ? 15.967 -9.642 -16.455 1.00 81.50 96 SER A CA 1
ATOM 747 C C . SER A 1 96 ? 15.344 -8.377 -15.857 1.00 81.50 96 SER A C 1
ATOM 749 O O . SER A 1 96 ? 14.905 -7.498 -16.596 1.00 81.50 96 SER A O 1
ATOM 751 N N . MET A 1 97 ? 15.287 -8.276 -14.525 1.00 84.19 97 MET A N 1
ATOM 752 C CA . MET A 1 97 ? 14.553 -7.226 -13.806 1.00 84.19 97 MET A CA 1
ATOM 753 C C . MET A 1 97 ? 15.485 -6.328 -12.991 1.00 84.19 97 MET A C 1
ATOM 755 O O . MET A 1 97 ? 16.288 -6.808 -12.182 1.00 84.19 97 MET A O 1
ATOM 759 N N . SER A 1 98 ? 15.314 -5.010 -13.134 1.00 91.81 98 SER A N 1
ATOM 760 C CA . SER A 1 98 ? 15.953 -4.037 -12.240 1.00 91.81 98 SER A CA 1
ATOM 761 C C . SER A 1 98 ? 15.456 -4.205 -10.800 1.00 91.81 98 SER A C 1
ATOM 763 O O . SER A 1 98 ? 14.339 -4.672 -10.562 1.00 91.81 98 SER A O 1
ATOM 765 N N . GLU A 1 99 ? 16.266 -3.805 -9.820 1.00 93.50 99 GLU A N 1
ATOM 766 C CA . GLU A 1 99 ? 15.904 -3.957 -8.408 1.00 93.50 99 GLU A CA 1
ATOM 767 C C . GLU A 1 99 ? 14.610 -3.206 -8.019 1.00 93.50 99 GLU A C 1
ATOM 769 O O . GLU A 1 99 ? 13.745 -3.824 -7.390 1.00 93.50 99 GLU A O 1
ATOM 774 N N . PRO A 1 100 ? 14.380 -1.947 -8.452 1.00 95.81 100 PRO A N 1
ATOM 775 C CA . PRO A 1 100 ? 13.106 -1.262 -8.220 1.00 95.81 100 PRO A CA 1
ATOM 776 C C . PRO A 1 100 ? 11.906 -1.998 -8.825 1.00 95.81 100 PRO A C 1
ATOM 778 O O . PRO A 1 100 ? 10.867 -2.142 -8.181 1.00 95.81 100 PRO A O 1
ATOM 781 N N . GLN A 1 101 ? 12.053 -2.526 -10.043 1.00 93.50 101 GLN A N 1
ATOM 782 C CA . GLN A 1 101 ? 10.982 -3.255 -10.721 1.00 93.50 101 GLN A CA 1
ATOM 783 C C . GLN A 1 101 ? 10.694 -4.599 -10.042 1.00 93.50 101 GLN A C 1
ATOM 785 O O . GLN A 1 101 ? 9.539 -5.024 -9.956 1.00 93.50 101 GLN A O 1
ATOM 790 N N . ARG A 1 102 ? 11.727 -5.248 -9.495 1.00 94.81 102 ARG A N 1
ATOM 791 C CA . ARG A 1 102 ? 11.608 -6.463 -8.687 1.00 94.81 102 ARG A CA 1
ATOM 792 C C . ARG A 1 102 ? 10.831 -6.203 -7.399 1.00 94.81 102 ARG A C 1
ATOM 794 O O . ARG A 1 102 ? 9.922 -6.969 -7.083 1.00 94.81 102 ARG A O 1
ATOM 801 N N . VAL A 1 103 ? 11.140 -5.113 -6.692 1.00 97.12 103 VAL A N 1
ATOM 802 C CA . VAL A 1 103 ? 10.394 -4.674 -5.501 1.00 97.12 103 VAL A CA 1
ATOM 803 C C . VAL A 1 103 ? 8.943 -4.362 -5.857 1.00 97.12 103 VAL A C 1
ATOM 805 O O . VAL A 1 103 ? 8.043 -4.929 -5.241 1.00 97.12 103 VAL A O 1
ATOM 808 N N . ALA A 1 104 ? 8.697 -3.544 -6.884 1.00 96.56 104 ALA A N 1
ATOM 809 C CA . ALA A 1 104 ? 7.343 -3.198 -7.319 1.00 96.56 104 ALA A CA 1
ATOM 810 C C . ALA A 1 104 ? 6.521 -4.441 -7.695 1.00 96.56 104 ALA A C 1
ATOM 812 O O . ALA A 1 104 ? 5.385 -4.605 -7.254 1.00 96.56 104 ALA A O 1
ATOM 813 N N . THR A 1 105 ? 7.120 -5.381 -8.424 1.00 94.56 105 THR A N 1
ATOM 814 C CA . THR A 1 105 ? 6.476 -6.654 -8.780 1.00 94.56 105 THR A CA 1
ATOM 815 C C . THR A 1 105 ? 6.184 -7.496 -7.540 1.00 94.56 105 THR A C 1
ATOM 817 O O . THR A 1 105 ? 5.090 -8.048 -7.392 1.00 94.56 105 THR A O 1
ATOM 820 N N . ALA A 1 106 ? 7.141 -7.606 -6.616 1.00 95.50 106 ALA A N 1
ATOM 821 C CA . ALA A 1 106 ? 6.976 -8.358 -5.379 1.00 95.50 106 ALA A CA 1
ATOM 822 C C . ALA A 1 106 ? 5.818 -7.820 -4.530 1.00 95.50 106 ALA A C 1
ATOM 824 O O . ALA A 1 106 ? 4.966 -8.611 -4.113 1.00 95.50 106 ALA A O 1
ATOM 825 N N . VAL A 1 107 ? 5.773 -6.498 -4.335 1.00 97.56 107 VAL A N 1
ATOM 826 C CA . VAL A 1 107 ? 4.711 -5.790 -3.608 1.00 97.56 107 VAL A CA 1
ATOM 827 C C . VAL A 1 107 ? 3.371 -5.963 -4.313 1.00 97.56 107 VAL A C 1
ATOM 829 O O . VAL A 1 107 ? 2.423 -6.409 -3.673 1.00 97.56 107 VAL A O 1
ATOM 832 N N . SER A 1 108 ? 3.309 -5.724 -5.625 1.00 95.94 108 SER A N 1
ATOM 833 C CA . SER A 1 108 ? 2.075 -5.834 -6.413 1.00 95.94 108 SER A CA 1
ATOM 834 C C . SER A 1 108 ? 1.404 -7.189 -6.234 1.00 95.94 108 SER A C 1
ATOM 836 O O . SER A 1 108 ? 0.244 -7.259 -5.855 1.00 95.94 108 SER A O 1
ATOM 838 N N . THR A 1 109 ? 2.135 -8.292 -6.365 1.00 93.62 109 THR A N 1
ATOM 839 C CA . THR A 1 109 ? 1.521 -9.612 -6.150 1.00 93.62 109 THR A CA 1
ATOM 840 C C . THR A 1 109 ? 1.270 -9.949 -4.684 1.00 93.62 109 THR A C 1
ATOM 842 O O . THR A 1 109 ? 0.373 -10.732 -4.394 1.00 93.62 109 THR A O 1
ATOM 845 N N . SER A 1 110 ? 2.035 -9.384 -3.747 1.00 94.62 110 SER A N 1
ATOM 846 C CA . SER A 1 110 ? 1.759 -9.595 -2.318 1.00 94.62 110 SER A CA 1
ATOM 847 C C . SER A 1 110 ? 0.459 -8.915 -1.890 1.00 94.62 110 SER A C 1
ATOM 849 O O . SER A 1 110 ? -0.220 -9.411 -0.996 1.00 94.62 110 SER A O 1
ATOM 851 N N . LEU A 1 111 ? 0.120 -7.790 -2.526 1.00 95.12 111 LEU A N 1
ATOM 852 C CA . LEU A 1 111 ? -1.106 -7.046 -2.262 1.00 95.12 111 LEU A CA 1
ATOM 853 C C . LEU A 1 111 ? -2.281 -7.540 -3.111 1.00 95.12 111 LEU A C 1
ATOM 855 O O . LEU A 1 111 ? -3.368 -7.703 -2.574 1.00 95.12 111 LEU A O 1
ATOM 859 N N . PHE A 1 112 ? -2.083 -7.811 -4.399 1.00 93.62 112 PHE A N 1
ATOM 860 C CA . PHE A 1 112 ? -3.172 -7.980 -5.374 1.00 93.62 112 PHE A CA 1
ATOM 861 C C . PHE A 1 112 ? -3.244 -9.370 -6.027 1.00 93.62 112 PHE A C 1
ATOM 863 O O . PHE A 1 112 ? -4.080 -9.607 -6.906 1.00 93.62 112 PHE A O 1
ATOM 870 N N . GLY A 1 113 ? -2.368 -10.289 -5.619 1.00 88.88 113 GLY A N 1
ATOM 871 C CA . GLY A 1 113 ? -2.280 -11.627 -6.193 1.00 88.88 113 GLY A CA 1
ATOM 872 C C . GLY A 1 113 ? -1.575 -11.653 -7.548 1.00 88.88 113 GLY A C 1
ATOM 873 O O . GLY A 1 113 ? -0.952 -10.683 -7.990 1.00 88.88 113 GLY A O 1
ATOM 874 N N . SER A 1 114 ? -1.600 -12.809 -8.204 1.00 78.75 114 SER A N 1
ATOM 875 C CA . SER A 1 114 ? -0.944 -12.967 -9.504 1.00 78.75 114 SER A CA 1
ATOM 876 C C . SER A 1 114 ? -1.852 -12.473 -10.635 1.00 78.75 114 SER A C 1
ATOM 878 O O . SER A 1 114 ? -3.041 -12.788 -10.681 1.00 78.75 114 SER A O 1
ATOM 880 N N . GLN A 1 115 ? -1.314 -11.672 -11.562 1.00 62.31 115 GLN A N 1
ATOM 881 C CA . GLN A 1 115 ? -2.076 -11.250 -12.739 1.00 62.31 115 GLN A CA 1
ATOM 882 C C . GLN A 1 115 ? -2.432 -12.476 -13.594 1.00 62.31 115 GLN A C 1
ATOM 884 O O . GLN A 1 115 ? -1.552 -13.247 -13.968 1.00 62.31 115 GLN A O 1
ATOM 889 N N . GLY A 1 116 ? -3.719 -12.649 -13.913 1.00 50.34 116 GLY A N 1
ATOM 890 C CA . GLY A 1 116 ? -4.205 -13.713 -14.802 1.00 50.34 116 GLY A CA 1
ATOM 891 C C . GLY A 1 116 ? -4.798 -14.946 -14.114 1.00 50.34 116 GLY A C 1
ATOM 892 O O . GLY A 1 116 ? -5.413 -15.764 -14.795 1.00 50.34 116 GLY A O 1
ATOM 893 N N . ALA A 1 117 ? -4.714 -15.062 -12.787 1.00 51.16 117 ALA A N 1
ATOM 894 C CA . ALA A 1 117 ? -5.548 -16.005 -12.049 1.00 51.16 117 ALA A CA 1
ATOM 895 C C . ALA A 1 117 ? -6.951 -15.392 -11.900 1.00 51.16 117 ALA A C 1
ATOM 897 O O . ALA A 1 117 ? -7.200 -14.539 -11.045 1.00 51.16 117 ALA A O 1
ATOM 898 N N . ALA A 1 118 ? -7.859 -15.773 -12.802 1.00 45.44 118 ALA A N 1
ATOM 899 C CA . ALA A 1 118 ? -9.268 -15.367 -12.775 1.00 45.44 118 ALA A CA 1
ATOM 900 C C . ALA A 1 118 ? -10.008 -15.861 -11.513 1.00 45.44 118 ALA A C 1
ATOM 902 O O . ALA A 1 118 ? -11.078 -15.348 -11.199 1.00 45.44 118 ALA A O 1
ATOM 903 N N . ASP A 1 119 ? -9.395 -16.792 -10.777 1.00 46.22 119 ASP A N 1
ATOM 904 C CA . ASP A 1 119 ? -9.943 -17.421 -9.577 1.00 46.22 119 ASP A CA 1
ATOM 905 C C . ASP A 1 119 ? -9.390 -16.827 -8.263 1.00 46.22 119 ASP A C 1
ATOM 907 O O . ASP A 1 119 ? -9.877 -17.181 -7.193 1.00 46.22 119 ASP A O 1
ATOM 911 N N . ASP A 1 120 ? -8.454 -15.862 -8.315 1.00 48.97 120 ASP A N 1
ATOM 912 C CA . ASP A 1 120 ? -7.906 -15.153 -7.137 1.00 48.97 120 ASP A CA 1
ATOM 913 C C . ASP A 1 120 ? -8.889 -14.083 -6.600 1.00 48.97 120 ASP A C 1
ATOM 915 O O . ASP A 1 120 ? -8.496 -12.996 -6.175 1.00 48.97 120 ASP A O 1
ATOM 919 N N . ALA A 1 121 ? -10.189 -14.387 -6.582 1.00 51.88 121 ALA A N 1
ATOM 920 C CA . ALA A 1 121 ? -11.178 -13.672 -5.770 1.00 51.88 121 ALA A CA 1
ATOM 921 C C . ALA A 1 121 ? -11.066 -14.057 -4.279 1.00 51.88 121 ALA A C 1
ATOM 923 O O . ALA A 1 121 ? -12.028 -13.940 -3.516 1.00 51.88 121 ALA A O 1
ATOM 924 N N . ASP A 1 122 ? -9.897 -14.546 -3.861 1.00 55.31 122 ASP A N 1
ATOM 925 C CA . ASP A 1 122 ? -9.588 -14.804 -2.471 1.00 55.31 122 ASP A CA 1
ATOM 926 C C . ASP A 1 122 ? -9.651 -13.485 -1.701 1.00 55.31 122 ASP A C 1
ATOM 928 O O . ASP A 1 122 ? -8.957 -12.516 -2.015 1.00 55.31 122 ASP A O 1
ATOM 932 N N . ALA A 1 123 ? -10.424 -13.475 -0.613 1.00 62.56 123 ALA A N 1
ATOM 933 C CA . ALA A 1 123 ? -10.513 -12.359 0.334 1.00 62.56 123 ALA A CA 1
ATOM 934 C C . ALA A 1 123 ? -9.157 -11.976 0.980 1.00 62.56 123 ALA A C 1
ATOM 936 O O . ALA A 1 123 ? -9.092 -11.075 1.816 1.00 62.56 123 ALA A O 1
ATOM 937 N N . ALA A 1 124 ? -8.075 -12.676 0.627 1.00 78.12 124 ALA A N 1
ATOM 938 C CA . ALA A 1 124 ? -6.714 -12.398 1.050 1.00 78.12 124 ALA A CA 1
ATOM 939 C C . ALA A 1 124 ? -6.085 -11.186 0.337 1.00 78.12 124 ALA A C 1
ATOM 941 O O . ALA A 1 124 ? -5.186 -10.568 0.914 1.00 78.12 124 ALA A O 1
ATOM 942 N N . PHE A 1 125 ? -6.534 -10.840 -0.877 1.00 91.44 125 PHE A N 1
ATOM 943 C CA . PHE A 1 125 ? -5.935 -9.778 -1.693 1.00 91.44 125 PHE A CA 1
ATOM 944 C C . PHE A 1 125 ? -6.752 -8.489 -1.697 1.00 91.44 125 PHE A C 1
ATOM 946 O O . PHE A 1 125 ? -7.966 -8.482 -1.502 1.00 91.44 125 PHE A O 1
ATOM 953 N N . PHE A 1 126 ? -6.056 -7.380 -1.928 1.00 94.50 126 PHE A N 1
ATOM 954 C CA . PHE A 1 126 ? -6.658 -6.069 -2.063 1.00 94.50 126 PHE A CA 1
ATOM 955 C C . PHE A 1 126 ? -7.384 -5.922 -3.399 1.00 94.50 126 PHE A C 1
ATOM 957 O O . PHE A 1 126 ? -6.906 -6.379 -4.435 1.00 94.50 126 PHE A O 1
ATOM 964 N N . ALA A 1 127 ? -8.519 -5.231 -3.381 1.00 93.69 127 ALA A N 1
ATOM 965 C CA . ALA A 1 127 ? -9.252 -4.876 -4.588 1.00 93.69 127 ALA A CA 1
ATOM 966 C C . ALA A 1 127 ? -9.996 -3.545 -4.433 1.00 93.69 127 ALA A C 1
ATOM 968 O O . ALA A 1 127 ? -10.315 -3.096 -3.326 1.00 93.69 127 ALA A O 1
ATOM 969 N N . GLY A 1 128 ? -10.313 -2.921 -5.565 1.00 92.25 128 GLY A N 1
ATOM 970 C CA . GLY A 1 128 ? -11.252 -1.808 -5.603 1.00 92.25 128 GLY A CA 1
ATOM 971 C C . GLY A 1 128 ? -12.656 -2.252 -5.185 1.00 92.25 128 GLY A C 1
ATOM 972 O O . GLY A 1 128 ? -13.158 -3.273 -5.658 1.00 92.25 128 GLY A O 1
ATOM 973 N N . ASN A 1 129 ? -13.326 -1.483 -4.325 1.00 90.81 129 ASN A N 1
ATOM 974 C CA . ASN A 1 129 ? -14.723 -1.756 -3.977 1.00 90.81 129 ASN A CA 1
ATOM 975 C C . ASN A 1 129 ? -15.668 -1.194 -5.052 1.00 90.81 129 ASN A C 1
ATOM 977 O O . ASN A 1 129 ? -16.251 -0.128 -4.889 1.00 90.81 129 ASN A O 1
ATOM 981 N N . LEU A 1 130 ? -15.809 -1.905 -6.172 1.00 88.69 130 LEU A N 1
ATOM 982 C CA . LEU A 1 130 ? -16.675 -1.472 -7.277 1.00 88.69 130 LEU A CA 1
ATOM 983 C C . LEU A 1 130 ? -18.173 -1.611 -6.961 1.00 88.69 130 LEU A C 1
ATOM 985 O O . LEU A 1 130 ? -18.988 -0.908 -7.552 1.00 88.69 130 LEU A O 1
ATOM 989 N N . ALA A 1 131 ? -18.536 -2.508 -6.040 1.00 90.00 131 ALA A N 1
ATOM 990 C CA . ALA A 1 131 ? -19.926 -2.746 -5.654 1.00 90.00 131 ALA A CA 1
ATOM 991 C C . ALA A 1 131 ? -20.498 -1.607 -4.795 1.00 90.00 131 ALA A C 1
ATOM 993 O O . ALA A 1 131 ? -21.669 -1.263 -4.934 1.00 90.00 131 ALA A O 1
ATOM 994 N N . ASP A 1 132 ? -19.670 -1.018 -3.929 1.00 91.75 132 ASP A N 1
ATOM 995 C CA . ASP A 1 132 ? -20.041 0.106 -3.070 1.00 91.75 132 ASP A CA 1
ATOM 996 C C . ASP A 1 132 ? -18.883 1.109 -2.979 1.00 91.75 132 ASP A C 1
ATOM 998 O O . ASP A 1 132 ? -18.198 1.233 -1.962 1.00 91.75 132 ASP A O 1
ATOM 1002 N N . TYR A 1 133 ? -18.623 1.790 -4.099 1.00 89.00 133 TYR A N 1
ATOM 1003 C CA . TYR A 1 133 ? -17.473 2.687 -4.264 1.00 89.00 133 TYR A CA 1
ATOM 1004 C C . TYR A 1 133 ? -17.453 3.836 -3.248 1.00 89.00 133 TYR A C 1
ATOM 1006 O O . TYR A 1 133 ? -16.389 4.209 -2.751 1.00 89.00 133 TYR A O 1
ATOM 1014 N N . TYR A 1 134 ? -18.627 4.369 -2.905 1.00 92.75 134 TYR A N 1
ATOM 1015 C CA . TYR A 1 134 ? -18.775 5.529 -2.0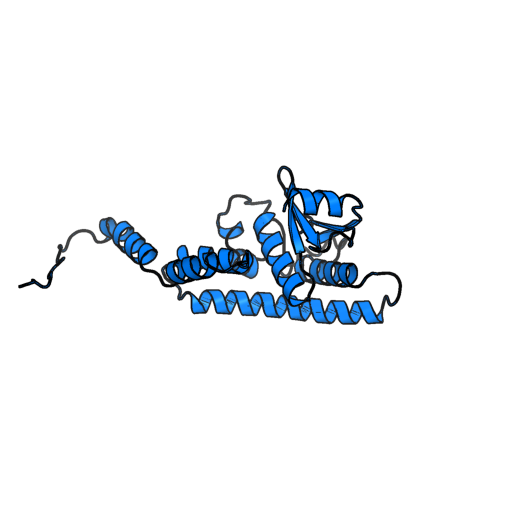24 1.00 92.75 134 TYR A CA 1
ATOM 1016 C C . TYR A 1 134 ? -18.892 5.174 -0.537 1.00 92.75 134 TYR A C 1
ATOM 1018 O O . TYR A 1 134 ? -19.091 6.073 0.282 1.00 92.75 134 TYR A O 1
ATOM 1026 N N . ASP A 1 135 ? -18.739 3.901 -0.165 1.00 94.00 135 ASP A N 1
ATOM 1027 C CA . ASP A 1 135 ? -18.621 3.504 1.235 1.00 94.00 135 ASP A CA 1
ATOM 1028 C C . ASP A 1 135 ? -17.444 4.253 1.894 1.00 94.00 135 ASP A C 1
ATOM 1030 O O . ASP A 1 135 ? -16.293 4.075 1.480 1.00 94.00 135 ASP A O 1
ATOM 1034 N N . PRO A 1 136 ? -17.679 5.066 2.942 1.00 93.00 136 PRO A N 1
ATOM 1035 C CA . PRO A 1 136 ? -16.628 5.865 3.575 1.00 93.00 136 PRO A CA 1
ATOM 1036 C C . PRO A 1 136 ? -15.480 5.012 4.129 1.00 93.00 136 PRO A C 1
ATOM 1038 O O . PRO A 1 136 ? -14.340 5.469 4.207 1.00 93.00 136 PRO A O 1
ATOM 1041 N N . ARG A 1 137 ? -15.747 3.744 4.462 1.00 94.06 137 ARG A N 1
ATOM 1042 C CA . ARG A 1 137 ? -14.729 2.794 4.927 1.00 94.06 137 ARG A CA 1
ATOM 1043 C C . ARG A 1 137 ? -13.680 2.479 3.860 1.00 94.06 137 ARG A C 1
ATOM 1045 O O . ARG A 1 137 ? -12.599 2.033 4.227 1.00 94.06 137 ARG A O 1
ATOM 1052 N N . ASN A 1 138 ? -13.964 2.721 2.578 1.00 94.62 138 ASN A N 1
ATOM 1053 C CA . ASN A 1 138 ? -12.982 2.563 1.506 1.00 94.62 138 ASN A CA 1
ATOM 1054 C C . ASN A 1 138 ? -11.874 3.631 1.564 1.00 94.62 138 ASN A C 1
ATOM 1056 O O . ASN A 1 138 ? -10.852 3.458 0.913 1.00 94.62 138 ASN A O 1
ATOM 1060 N N . SER A 1 139 ? -12.062 4.716 2.324 1.00 94.62 139 SER A N 1
ATOM 1061 C CA . SER A 1 139 ? -11.094 5.817 2.457 1.00 94.62 139 SER A CA 1
ATOM 1062 C C . SER A 1 139 ? -10.277 5.761 3.752 1.00 94.62 139 SER A C 1
ATOM 1064 O O . SER A 1 139 ? -9.259 6.442 3.861 1.00 94.62 139 SER A O 1
ATOM 1066 N N . PHE A 1 140 ? -10.697 4.962 4.738 1.00 94.81 140 PHE A N 1
ATOM 1067 C CA . PHE A 1 140 ? -9.991 4.820 6.013 1.00 94.81 140 PHE A CA 1
ATOM 1068 C C . PHE A 1 140 ? -8.984 3.672 5.938 1.00 94.81 140 PHE A C 1
ATOM 1070 O O . PHE A 1 140 ? -9.381 2.514 5.831 1.00 94.81 140 PHE A O 1
ATOM 1077 N N . VAL A 1 141 ? -7.682 3.977 5.999 1.00 96.12 141 VAL A N 1
ATOM 1078 C CA . VAL A 1 141 ? -6.604 3.002 5.742 1.00 96.12 141 VAL A CA 1
ATOM 1079 C C . VAL A 1 141 ? -6.688 1.759 6.620 1.00 96.12 141 VAL A C 1
ATOM 1081 O O . VAL A 1 141 ? -6.414 0.665 6.147 1.00 96.12 141 VAL A O 1
ATOM 1084 N N . ASP A 1 142 ? -7.140 1.869 7.862 1.00 94.88 142 ASP A N 1
ATOM 1085 C CA . ASP A 1 142 ? -7.269 0.715 8.748 1.00 94.88 142 ASP A CA 1
ATOM 1086 C C . ASP A 1 142 ? -8.489 -0.174 8.403 1.00 94.88 142 ASP A C 1
ATOM 1088 O O . ASP A 1 142 ? -8.422 -1.405 8.489 1.00 94.88 142 ASP A O 1
ATOM 1092 N N . CYS A 1 143 ? -9.581 0.420 7.906 1.00 95.38 143 CYS A N 1
ATOM 1093 C CA . CYS A 1 143 ? -10.674 -0.321 7.268 1.00 95.38 143 CYS A CA 1
ATOM 1094 C C . CYS A 1 143 ? -10.218 -0.981 5.965 1.00 95.38 143 CYS A C 1
ATOM 1096 O O . CYS A 1 143 ? -10.583 -2.125 5.707 1.00 95.38 143 CYS A O 1
ATOM 1098 N N . VAL A 1 144 ? -9.417 -0.288 5.156 1.00 96.94 144 VAL A N 1
ATOM 1099 C CA . VAL A 1 144 ? -8.886 -0.816 3.893 1.00 96.94 144 VAL A CA 1
ATOM 1100 C C . VAL A 1 144 ? -7.954 -1.996 4.151 1.00 96.94 144 VAL A C 1
ATOM 1102 O O . VAL A 1 144 ? -8.081 -3.020 3.488 1.00 96.94 144 VAL A O 1
ATOM 1105 N N . LEU A 1 145 ? -7.062 -1.900 5.140 1.00 96.81 145 LEU A N 1
ATOM 1106 C CA . LEU A 1 145 ? -6.167 -2.988 5.540 1.00 96.81 145 LEU A CA 1
ATOM 1107 C C . LEU A 1 145 ? -6.944 -4.210 6.049 1.00 96.81 145 LEU A C 1
ATOM 1109 O O . LEU A 1 145 ? -6.663 -5.326 5.616 1.00 96.81 145 LEU A O 1
ATOM 1113 N N . SER A 1 146 ? -7.955 -4.004 6.899 1.00 94.94 146 SER A N 1
ATOM 1114 C CA . SER A 1 146 ? -8.748 -5.107 7.465 1.00 94.94 146 SER A CA 1
ATOM 1115 C C . SER A 1 146 ? -9.685 -5.768 6.452 1.00 94.94 146 SER A C 1
ATOM 1117 O O . SER A 1 146 ? -9.825 -6.989 6.451 1.00 94.94 146 SER A O 1
ATOM 1119 N N . ARG A 1 147 ? -10.320 -4.983 5.575 1.00 94.50 147 ARG A N 1
ATOM 1120 C CA . ARG A 1 147 ? -11.273 -5.476 4.565 1.00 94.50 147 ARG A CA 1
ATOM 1121 C C . ARG A 1 147 ? -10.627 -5.872 3.245 1.00 94.50 147 ARG A C 1
ATOM 1123 O O . ARG A 1 147 ? -11.300 -6.483 2.422 1.00 94.50 147 ARG A O 1
ATOM 1130 N N . ARG A 1 148 ? -9.380 -5.453 3.016 1.00 95.19 148 ARG A N 1
ATOM 1131 C CA . ARG A 1 148 ? -8.686 -5.539 1.723 1.00 95.19 148 ARG A CA 1
ATOM 1132 C C . ARG A 1 148 ? -9.476 -4.868 0.584 1.00 95.19 148 ARG A C 1
ATOM 1134 O O . ARG A 1 148 ? -9.408 -5.270 -0.569 1.00 95.19 148 ARG A O 1
ATOM 1141 N N . GLN A 1 149 ? -10.240 -3.822 0.896 1.00 94.75 149 GLN A N 1
ATOM 1142 C CA . GLN A 1 149 ? -11.094 -3.112 -0.061 1.00 94.75 149 GLN A CA 1
ATOM 1143 C C . GLN A 1 149 ? -10.910 -1.606 0.068 1.00 94.75 149 GLN A C 1
ATOM 1145 O O . GLN A 1 149 ? -10.994 -1.087 1.178 1.00 94.75 149 GLN A O 1
ATOM 1150 N N . GLY A 1 150 ? -10.694 -0.908 -1.047 1.00 94.62 150 GLY A N 1
ATOM 1151 C CA . GLY A 1 150 ? -10.464 0.536 -1.034 1.00 94.62 150 GLY A CA 1
ATOM 1152 C C . GLY A 1 150 ? -10.800 1.246 -2.344 1.00 94.62 150 GLY A C 1
ATOM 1153 O O . GLY A 1 150 ? -11.333 0.651 -3.281 1.00 94.62 150 GLY A O 1
ATOM 1154 N N . ILE A 1 151 ? -10.477 2.536 -2.385 1.00 94.50 151 ILE A N 1
ATOM 1155 C CA . ILE A 1 151 ? -10.498 3.401 -3.577 1.00 94.50 151 ILE A CA 1
ATOM 1156 C C . ILE A 1 151 ? -9.066 3.620 -4.114 1.00 94.50 151 ILE A C 1
ATOM 1158 O O . ILE A 1 151 ? -8.103 3.272 -3.420 1.00 94.50 151 ILE A O 1
ATOM 1162 N N . PRO A 1 152 ? -8.873 4.223 -5.309 1.00 94.56 152 PRO A N 1
ATOM 1163 C CA . PRO A 1 152 ? -7.538 4.391 -5.892 1.00 94.56 152 PRO A CA 1
ATOM 1164 C C . PRO A 1 152 ? -6.524 5.058 -4.952 1.00 94.56 152 PRO A C 1
ATOM 1166 O O . PRO A 1 152 ? -5.392 4.593 -4.820 1.00 94.56 152 PRO A O 1
ATOM 1169 N N . ILE A 1 153 ? -6.943 6.104 -4.230 1.00 94.44 153 ILE A N 1
ATOM 1170 C CA . ILE A 1 153 ? -6.067 6.843 -3.310 1.00 94.44 153 ILE A CA 1
ATOM 1171 C C . ILE A 1 153 ? -5.625 5.962 -2.137 1.00 94.44 153 ILE A C 1
ATOM 1173 O O . ILE A 1 153 ? -4.437 5.871 -1.840 1.00 94.44 153 ILE A O 1
ATOM 1177 N N . SER A 1 154 ? -6.559 5.274 -1.479 1.00 96.12 154 SER A N 1
ATOM 1178 C CA . SER A 1 154 ? -6.246 4.468 -0.298 1.00 96.12 154 SER A CA 1
ATOM 1179 C C . SER A 1 154 ? -5.394 3.241 -0.626 1.00 96.12 154 SER A C 1
ATOM 1181 O O . SER A 1 154 ? -4.498 2.903 0.146 1.00 96.12 154 SER A O 1
ATOM 1183 N N . LEU A 1 155 ? -5.639 2.584 -1.769 1.00 96.75 155 LEU A N 1
ATOM 1184 C CA . LEU A 1 155 ? -4.812 1.455 -2.211 1.00 96.75 155 LEU A CA 1
ATOM 1185 C C . LEU A 1 155 ? -3.395 1.916 -2.561 1.00 96.75 155 LEU A C 1
ATOM 1187 O O . LEU A 1 155 ? -2.430 1.242 -2.210 1.00 96.75 155 LEU A O 1
ATOM 1191 N N . SER A 1 156 ? -3.263 3.097 -3.168 1.00 96.75 156 SER A N 1
ATOM 1192 C CA . SER A 1 156 ? -1.958 3.702 -3.442 1.00 96.75 156 SER A CA 1
ATOM 1193 C C . SER A 1 156 ? -1.197 4.052 -2.168 1.00 96.75 156 SER A C 1
ATOM 1195 O O . SER A 1 156 ? -0.001 3.801 -2.101 1.00 96.75 156 SER A O 1
ATOM 1197 N N . LEU A 1 157 ? -1.871 4.564 -1.133 1.00 97.12 157 LEU A N 1
ATOM 1198 C CA . LEU A 1 157 ? -1.235 4.834 0.161 1.00 97.12 157 LEU A CA 1
ATOM 1199 C C . LEU A 1 157 ? -0.658 3.557 0.788 1.00 97.12 157 LEU A C 1
ATOM 1201 O O . LEU A 1 157 ? 0.493 3.562 1.215 1.00 97.12 157 LEU A O 1
ATOM 1205 N N . VAL A 1 158 ? -1.425 2.459 0.803 1.00 98.00 158 VAL A N 1
ATOM 1206 C CA . VAL A 1 158 ? -0.934 1.154 1.286 1.00 98.00 158 VAL A CA 1
ATOM 1207 C C . VAL A 1 158 ? 0.242 0.671 0.435 1.00 98.00 158 VAL A C 1
ATOM 1209 O O . VAL A 1 158 ? 1.243 0.208 0.977 1.00 98.00 158 VAL A O 1
ATOM 1212 N N . TYR A 1 159 ? 0.144 0.798 -0.889 1.00 98.06 159 TYR A N 1
ATOM 1213 C CA . TYR A 1 159 ? 1.199 0.387 -1.811 1.00 98.06 159 TYR A CA 1
ATOM 1214 C C . TYR A 1 159 ? 2.514 1.138 -1.562 1.00 98.06 159 TYR A C 1
ATOM 1216 O O . TYR A 1 159 ? 3.559 0.510 -1.391 1.00 98.06 159 TYR A O 1
ATOM 1224 N N . VAL A 1 160 ? 2.455 2.472 -1.504 1.00 97.50 160 VAL A N 1
ATOM 1225 C CA . VAL A 1 160 ? 3.611 3.351 -1.268 1.00 97.50 160 VAL A CA 1
ATOM 1226 C C . VAL A 1 160 ? 4.262 3.033 0.073 1.00 97.50 160 VAL A C 1
ATOM 1228 O O . VAL A 1 160 ? 5.475 2.856 0.127 1.00 97.50 160 VAL A O 1
ATOM 1231 N N . GLU A 1 161 ? 3.469 2.886 1.134 1.00 98.00 161 GLU A N 1
ATOM 1232 C CA . GLU A 1 161 ? 3.976 2.559 2.469 1.00 98.00 161 GLU A CA 1
ATOM 1233 C C . GLU A 1 161 ? 4.705 1.204 2.488 1.00 98.00 161 GLU A C 1
ATOM 1235 O O . GLU A 1 161 ? 5.792 1.077 3.057 1.00 98.00 161 GLU A O 1
ATOM 1240 N N . VAL A 1 162 ? 4.152 0.177 1.833 1.00 98.38 162 VAL A N 1
ATOM 1241 C CA . VAL A 1 162 ? 4.816 -1.132 1.749 1.00 98.38 162 VAL A CA 1
ATOM 1242 C C . VAL A 1 162 ? 6.108 -1.036 0.926 1.00 98.38 162 VAL A C 1
ATOM 1244 O O . VAL A 1 162 ? 7.126 -1.595 1.336 1.00 98.38 162 VAL A O 1
ATOM 1247 N N . CYS A 1 163 ? 6.115 -0.307 -0.194 1.00 98.12 163 CYS A N 1
ATOM 1248 C CA . CYS A 1 163 ? 7.328 -0.060 -0.982 1.00 98.12 163 CYS A CA 1
ATOM 1249 C C . CYS A 1 163 ? 8.416 0.675 -0.182 1.00 98.12 163 CYS A C 1
ATOM 1251 O O . CYS A 1 163 ? 9.572 0.242 -0.211 1.00 98.12 163 CYS A O 1
ATOM 1253 N N . ALA A 1 164 ? 8.049 1.700 0.592 1.00 97.38 164 ALA A N 1
ATOM 1254 C CA . ALA A 1 164 ? 8.973 2.456 1.437 1.00 97.38 164 ALA A CA 1
ATOM 1255 C C . ALA A 1 164 ? 9.657 1.546 2.474 1.00 97.38 164 ALA A C 1
ATOM 1257 O O . ALA A 1 164 ? 10.881 1.550 2.611 1.00 97.38 164 ALA A O 1
ATOM 1258 N N . ARG A 1 165 ? 8.910 0.629 3.110 1.00 97.69 165 ARG A N 1
ATOM 1259 C CA . ARG A 1 165 ? 9.490 -0.405 4.002 1.00 97.69 165 ARG A CA 1
ATOM 1260 C C . ARG A 1 165 ? 10.445 -1.356 3.293 1.00 97.69 165 ARG A C 1
ATOM 1262 O O . ARG A 1 165 ? 11.291 -1.993 3.931 1.00 97.69 165 ARG A O 1
ATOM 1269 N N . LEU A 1 166 ? 10.306 -1.485 1.977 1.00 98.19 166 LEU A N 1
ATOM 1270 C CA . LEU A 1 166 ? 11.207 -2.268 1.150 1.00 98.19 166 LEU A CA 1
ATOM 1271 C C . LEU A 1 166 ? 12.445 -1.492 0.676 1.00 98.19 166 LEU A C 1
ATOM 1273 O O . LEU A 1 166 ? 13.376 -2.139 0.188 1.00 98.19 166 LEU A O 1
ATOM 1277 N N . GLY A 1 167 ? 12.502 -0.180 0.925 1.00 96.88 167 GLY A N 1
ATOM 1278 C CA . GLY A 1 167 ? 13.565 0.729 0.497 1.00 96.88 167 GLY A CA 1
ATOM 1279 C C . GLY A 1 167 ? 13.334 1.336 -0.888 1.00 96.88 167 GLY A C 1
ATOM 1280 O O . GLY A 1 167 ? 14.282 1.832 -1.490 1.00 96.88 167 GLY A O 1
ATOM 1281 N N . LEU A 1 168 ? 12.107 1.255 -1.415 1.00 97.31 168 LEU A N 1
ATOM 1282 C CA . LEU A 1 168 ? 11.715 1.872 -2.678 1.00 97.31 168 LEU A CA 1
ATOM 1283 C C . LEU A 1 168 ? 10.749 3.025 -2.400 1.00 97.31 168 LEU A C 1
ATOM 1285 O O . LEU A 1 168 ? 9.565 2.802 -2.157 1.00 97.31 168 LEU A O 1
ATOM 1289 N N . GLU A 1 169 ? 11.257 4.250 -2.469 1.00 95.75 169 GLU A N 1
ATOM 1290 C CA . GLU A 1 169 ? 10.433 5.451 -2.355 1.00 95.75 169 GLU A CA 1
ATOM 1291 C C . GLU A 1 169 ? 9.571 5.624 -3.607 1.00 95.75 169 GLU A C 1
ATOM 1293 O O . GLU A 1 169 ? 10.070 5.599 -4.737 1.00 95.75 169 GLU A O 1
ATOM 1298 N N . MET A 1 170 ? 8.270 5.804 -3.398 1.00 95.12 170 MET A N 1
ATOM 1299 C CA . MET A 1 170 ? 7.270 5.948 -4.452 1.00 95.12 170 MET A CA 1
ATOM 1300 C C . MET A 1 170 ? 6.468 7.232 -4.224 1.00 95.12 170 MET A C 1
ATOM 1302 O O . MET A 1 170 ? 6.149 7.578 -3.088 1.00 95.12 170 MET A O 1
ATOM 1306 N N . VAL A 1 171 ? 6.091 7.911 -5.301 1.00 93.19 171 VAL A N 1
ATOM 1307 C CA . VAL A 1 171 ? 5.265 9.123 -5.290 1.00 93.19 171 VAL A CA 1
ATOM 1308 C C . VAL A 1 171 ? 3.952 8.882 -6.023 1.00 93.19 171 VAL A C 1
ATOM 1310 O O . VAL A 1 171 ? 3.895 8.109 -6.979 1.00 93.19 171 VAL A O 1
ATOM 1313 N N . GLY A 1 172 ? 2.887 9.540 -5.567 1.00 92.12 172 GLY A N 1
ATOM 1314 C CA . GLY A 1 172 ? 1.599 9.538 -6.256 1.00 92.12 172 GLY A CA 1
ATOM 1315 C C . GLY A 1 172 ? 1.615 10.465 -7.471 1.00 92.12 172 GLY A C 1
ATOM 1316 O O . GLY A 1 172 ? 2.148 11.568 -7.407 1.00 92.12 172 GLY A O 1
ATOM 1317 N N . LEU A 1 173 ? 0.997 10.024 -8.561 1.00 90.62 173 LEU A N 1
ATOM 1318 C CA . LEU A 1 173 ? 0.819 10.774 -9.796 1.00 90.62 173 LEU A CA 1
ATOM 1319 C C . LEU A 1 173 ? -0.669 11.033 -10.000 1.00 90.62 173 LEU A C 1
ATOM 1321 O O . LEU A 1 173 ? -1.444 10.102 -10.246 1.00 90.62 173 LEU A O 1
ATOM 1325 N N . ASN A 1 174 ? -1.073 12.297 -9.890 1.00 84.94 174 ASN A N 1
ATOM 1326 C CA . ASN A 1 174 ? -2.459 12.679 -10.101 1.00 84.94 174 ASN A CA 1
ATOM 1327 C C . ASN A 1 174 ? -2.811 12.565 -11.589 1.00 84.94 174 ASN A C 1
ATOM 1329 O O . ASN A 1 174 ? -2.261 13.281 -12.428 1.00 84.94 174 ASN A O 1
ATOM 1333 N N . THR A 1 175 ? -3.747 11.678 -11.915 1.00 79.81 175 THR A N 1
ATOM 1334 C CA . THR A 1 175 ? -4.292 11.536 -13.265 1.00 79.81 175 THR A CA 1
ATOM 1335 C C . THR A 1 175 ? -5.812 11.706 -13.218 1.00 79.81 175 THR A C 1
ATOM 1337 O O . THR A 1 175 ? -6.434 11.468 -12.180 1.00 79.81 175 THR A O 1
ATOM 1340 N N . PRO A 1 176 ? -6.465 12.155 -14.303 1.00 77.88 176 PRO A N 1
ATOM 1341 C CA . PRO A 1 176 ? -7.915 12.298 -14.303 1.00 77.88 176 PRO A CA 1
ATOM 1342 C C . PRO A 1 176 ? -8.605 10.991 -13.887 1.00 77.88 176 PRO A C 1
ATOM 1344 O O . PRO A 1 176 ? -8.400 9.955 -14.510 1.00 77.88 176 PRO A O 1
ATOM 1347 N N . ALA A 1 177 ? -9.421 11.058 -12.831 1.00 70.88 177 ALA A N 1
ATOM 1348 C CA . ALA A 1 177 ? -10.160 9.935 -12.245 1.00 70.88 177 ALA A CA 1
ATOM 1349 C C . ALA A 1 177 ? -9.322 8.784 -11.639 1.00 70.88 177 ALA A C 1
ATOM 1351 O O . ALA A 1 177 ? -9.918 7.820 -11.158 1.00 70.88 177 ALA A O 1
ATOM 1352 N N . HIS A 1 178 ? -7.986 8.880 -11.595 1.00 80.94 178 HIS A N 1
ATOM 1353 C CA . HIS A 1 178 ? -7.126 7.812 -11.079 1.00 80.94 178 HIS A CA 1
ATOM 1354 C C . HIS A 1 178 ? -5.871 8.343 -10.368 1.00 80.94 178 HIS A C 1
ATOM 1356 O O . HIS A 1 178 ? -5.317 9.379 -10.728 1.00 80.94 178 HIS A O 1
ATOM 1362 N N . LEU A 1 179 ? -5.379 7.611 -9.368 1.00 90.12 179 LEU A N 1
ATOM 1363 C CA . LEU A 1 179 ? -4.049 7.835 -8.802 1.00 90.12 179 LEU A CA 1
ATOM 1364 C C . LEU A 1 179 ? -3.132 6.696 -9.249 1.00 90.12 179 LEU A C 1
ATOM 1366 O O . LEU A 1 179 ? -3.437 5.536 -8.979 1.00 90.12 179 LEU A O 1
ATOM 1370 N N . LEU A 1 180 ? -2.055 7.029 -9.956 1.00 93.56 180 LEU A N 1
ATOM 1371 C CA . LEU A 1 180 ? -0.959 6.099 -10.228 1.00 93.56 180 LEU A CA 1
ATOM 1372 C C . LEU A 1 180 ? 0.169 6.360 -9.235 1.00 93.56 180 LEU A C 1
ATOM 1374 O O . LEU A 1 180 ? 0.181 7.388 -8.559 1.00 93.56 180 LEU A O 1
ATOM 1378 N N . VAL A 1 181 ? 1.134 5.453 -9.153 1.00 95.50 181 VAL A N 1
ATOM 1379 C CA . VAL A 1 181 ? 2.354 5.672 -8.371 1.00 95.50 181 VAL A CA 1
ATOM 1380 C C . VAL A 1 181 ? 3.586 5.394 -9.217 1.00 95.50 181 VAL A C 1
ATOM 1382 O O . VAL A 1 181 ? 3.565 4.531 -10.089 1.00 95.50 181 VAL A O 1
ATOM 1385 N N . ALA A 1 182 ? 4.673 6.109 -8.970 1.00 95.75 182 ALA A N 1
ATOM 1386 C CA . ALA A 1 182 ? 5.948 5.909 -9.652 1.00 95.75 182 ALA A CA 1
ATOM 1387 C C . ALA A 1 182 ? 7.100 5.986 -8.649 1.00 95.75 182 ALA A C 1
ATOM 1389 O O . ALA A 1 182 ? 6.921 6.583 -7.588 1.00 95.75 182 ALA A O 1
ATOM 1390 N N . PRO A 1 183 ? 8.270 5.403 -8.944 1.00 95.56 183 PRO A N 1
ATOM 1391 C CA . PRO A 1 183 ? 9.464 5.643 -8.147 1.00 95.56 183 PRO A CA 1
ATOM 1392 C C . PRO A 1 183 ? 9.748 7.143 -8.028 1.00 95.56 183 PRO A C 1
ATOM 1394 O O . PRO A 1 183 ? 9.604 7.886 -8.997 1.00 95.56 183 PRO A O 1
ATOM 1397 N N . ALA A 1 184 ? 10.167 7.586 -6.843 1.00 93.19 184 ALA A N 1
ATOM 1398 C CA . ALA A 1 184 ? 10.573 8.975 -6.629 1.00 93.19 184 ALA A CA 1
ATOM 1399 C C . ALA A 1 184 ? 11.811 9.346 -7.472 1.00 93.19 184 ALA A C 1
ATOM 1401 O O . ALA A 1 184 ? 11.982 10.496 -7.872 1.00 93.19 184 ALA A O 1
ATOM 1402 N N . A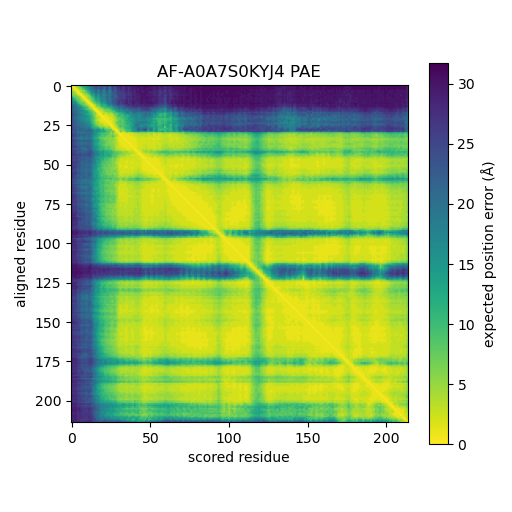SP A 1 185 ? 12.665 8.360 -7.764 1.00 91.88 185 ASP A N 1
ATOM 1403 C CA . ASP A 1 185 ? 13.765 8.495 -8.713 1.00 91.88 185 ASP A CA 1
ATOM 1404 C C . ASP A 1 185 ? 13.236 8.454 -10.154 1.00 91.88 185 ASP A C 1
ATOM 1406 O O . ASP A 1 185 ? 12.925 7.393 -10.700 1.00 91.88 185 ASP A O 1
ATOM 1410 N N . ALA A 1 186 ? 13.188 9.629 -10.782 1.00 86.12 186 ALA A N 1
ATOM 1411 C CA . ALA A 1 186 ? 12.738 9.822 -12.158 1.00 86.12 186 ALA A CA 1
ATOM 1412 C C . ALA A 1 186 ? 13.549 9.032 -13.207 1.00 86.12 186 ALA A C 1
ATOM 1414 O O . ALA A 1 186 ? 13.087 8.877 -14.337 1.00 86.12 186 ALA A O 1
ATOM 1415 N N . SER A 1 187 ? 14.742 8.523 -12.869 1.00 87.88 187 SER A N 1
ATOM 1416 C CA . SER A 1 187 ? 15.520 7.668 -13.774 1.00 87.88 187 SER A CA 1
ATOM 1417 C C . SER A 1 187 ? 14.940 6.258 -13.929 1.00 87.88 187 SER A C 1
ATOM 1419 O O . SER A 1 187 ? 15.328 5.540 -14.852 1.00 87.88 187 SER A O 1
ATOM 1421 N N . VAL A 1 188 ? 13.998 5.865 -13.065 1.00 91.25 188 VAL A N 1
ATOM 1422 C CA . VAL A 1 188 ? 13.343 4.556 -13.083 1.00 91.25 188 VAL A CA 1
ATOM 1423 C C . VAL A 1 188 ? 12.018 4.650 -13.864 1.00 91.25 188 VAL A C 1
ATOM 1425 O O . VAL A 1 188 ? 11.036 5.191 -13.355 1.00 91.25 188 VAL A O 1
ATOM 1428 N N . PRO A 1 189 ? 11.933 4.115 -15.100 1.00 91.50 189 PRO A N 1
ATOM 1429 C CA . PRO A 1 189 ? 10.876 4.479 -16.044 1.00 91.50 189 PRO A CA 1
ATOM 1430 C C . PRO A 1 189 ? 9.678 3.522 -15.979 1.00 91.50 189 PRO A C 1
ATOM 1432 O O . PRO A 1 189 ? 9.333 2.867 -16.968 1.00 91.50 189 PRO A O 1
ATOM 1435 N N . PHE A 1 190 ? 9.038 3.406 -14.816 1.00 93.62 190 PHE A N 1
ATOM 1436 C CA . PHE A 1 190 ? 7.767 2.690 -14.700 1.00 93.62 190 PHE A CA 1
ATOM 1437 C C . PHE A 1 190 ? 6.774 3.421 -13.806 1.00 93.62 190 PHE A C 1
ATOM 1439 O O . PHE A 1 190 ? 7.139 4.173 -12.906 1.00 93.62 190 PHE A O 1
ATOM 1446 N N . VAL A 1 191 ? 5.500 3.147 -14.053 1.00 95.06 191 VAL A N 1
ATOM 1447 C CA . VAL A 1 191 ? 4.390 3.505 -13.174 1.00 95.06 191 VAL A CA 1
ATOM 1448 C C . VAL A 1 191 ? 3.710 2.227 -12.701 1.00 95.06 191 VAL A C 1
ATOM 1450 O O . VAL A 1 191 ? 3.829 1.173 -13.329 1.00 95.06 191 VAL A O 1
ATOM 1453 N N . VAL A 1 192 ? 3.007 2.310 -11.585 1.00 95.50 192 VAL A N 1
ATOM 1454 C CA . VAL A 1 192 ? 2.169 1.238 -11.067 1.00 95.50 192 VAL A CA 1
ATOM 1455 C C . VAL A 1 192 ? 0.762 1.770 -10.895 1.00 95.50 192 VAL A C 1
ATOM 1457 O O . VAL A 1 192 ? 0.578 2.903 -10.444 1.00 95.50 192 VAL A O 1
ATOM 1460 N N . ASP A 1 193 ? -0.214 0.937 -11.230 1.00 94.00 193 ASP A N 1
ATOM 1461 C CA . ASP A 1 193 ? -1.619 1.165 -10.923 1.00 94.00 193 ASP A CA 1
ATOM 1462 C C . ASP A 1 193 ? -2.071 0.241 -9.773 1.00 94.00 193 ASP A C 1
ATOM 1464 O O . ASP A 1 193 ? -2.360 -0.936 -10.001 1.00 94.00 193 ASP A O 1
ATOM 1468 N N . PRO A 1 194 ? -2.135 0.730 -8.519 1.00 94.69 194 PRO A N 1
ATOM 1469 C CA . PRO A 1 194 ? -2.595 -0.066 -7.381 1.00 94.69 194 PRO A CA 1
ATOM 1470 C C . PRO A 1 194 ? -4.085 -0.430 -7.426 1.00 94.69 194 PRO A C 1
ATOM 1472 O O . PRO A 1 194 ? -4.502 -1.348 -6.723 1.00 94.69 194 PRO A O 1
ATOM 1475 N N . PHE A 1 195 ? -4.909 0.282 -8.199 1.00 92.25 195 PHE A N 1
ATOM 1476 C CA . PHE A 1 195 ? -6.334 -0.029 -8.318 1.00 92.25 195 PHE A CA 1
ATOM 1477 C C . PHE A 1 195 ? -6.569 -1.099 -9.389 1.00 92.25 195 PHE A C 1
ATOM 1479 O O . PHE A 1 195 ? -7.377 -2.004 -9.176 1.00 92.25 195 PHE A O 1
ATOM 1486 N N . ASP A 1 196 ? -5.793 -1.068 -10.474 1.00 91.25 196 ASP A N 1
ATOM 1487 C CA . ASP A 1 196 ? -5.717 -2.133 -11.478 1.00 91.25 196 ASP A CA 1
ATOM 1488 C C . ASP A 1 196 ? -4.713 -3.228 -11.072 1.00 91.25 196 ASP A C 1
ATOM 1490 O O . ASP A 1 196 ? -3.752 -3.562 -11.768 1.00 91.25 196 ASP A O 1
ATOM 1494 N N . ARG A 1 197 ? -4.929 -3.792 -9.877 1.00 90.56 197 ARG A N 1
ATOM 1495 C CA . ARG A 1 197 ? -4.209 -4.967 -9.345 1.00 90.56 197 ARG A CA 1
ATOM 1496 C C . ARG A 1 197 ? -2.678 -4.828 -9.304 1.00 90.56 197 ARG A C 1
ATOM 1498 O O . ARG A 1 197 ? -1.961 -5.824 -9.416 1.00 90.56 197 ARG A O 1
ATOM 1505 N N . GLY A 1 198 ? -2.158 -3.615 -9.137 1.00 92.31 198 GLY A N 1
ATOM 1506 C CA . GLY A 1 198 ? -0.718 -3.357 -9.100 1.00 92.31 198 GLY A CA 1
ATOM 1507 C C . GLY A 1 198 ? -0.045 -3.550 -10.456 1.00 92.31 198 GLY A C 1
ATOM 1508 O O . GLY A 1 198 ? 1.076 -4.054 -10.515 1.00 92.31 198 GLY A O 1
ATOM 1509 N N . ALA A 1 199 ? -0.716 -3.210 -11.559 1.00 91.50 199 ALA A N 1
ATOM 1510 C CA . ALA A 1 199 ? -0.122 -3.312 -12.885 1.00 91.50 199 ALA A CA 1
ATOM 1511 C C . ALA A 1 199 ? 1.136 -2.442 -12.992 1.00 91.50 199 ALA A C 1
ATOM 1513 O O . ALA A 1 199 ? 1.059 -1.219 -12.926 1.00 91.50 199 ALA A O 1
ATOM 1514 N N . VAL A 1 200 ? 2.300 -3.083 -13.154 1.00 92.62 200 VAL A N 1
ATOM 1515 C CA . VAL A 1 200 ? 3.591 -2.410 -13.346 1.00 92.62 200 VAL A CA 1
ATOM 1516 C C . VAL A 1 200 ? 3.787 -2.161 -14.837 1.00 92.62 200 VAL A C 1
ATOM 1518 O O . VAL A 1 200 ? 4.018 -3.092 -15.610 1.00 92.62 200 VAL A O 1
ATOM 1521 N N . LEU A 1 201 ? 3.690 -0.901 -15.244 1.00 90.88 201 LEU A N 1
ATOM 1522 C CA . LEU A 1 201 ? 3.703 -0.486 -16.639 1.00 90.88 201 LEU A CA 1
ATOM 1523 C C . LEU A 1 201 ? 4.983 0.305 -16.935 1.00 90.88 201 LEU A C 1
ATOM 1525 O O . LEU A 1 201 ? 5.220 1.337 -16.299 1.00 90.88 201 LEU A O 1
ATOM 1529 N N . PRO A 1 202 ? 5.808 -0.126 -17.907 1.00 90.81 202 PRO A N 1
ATOM 1530 C CA . PRO A 1 202 ? 6.897 0.699 -18.409 1.00 90.81 202 PRO A CA 1
ATOM 1531 C C . PRO A 1 202 ? 6.345 2.032 -18.914 1.00 90.81 202 PRO A C 1
ATOM 1533 O O . PRO A 1 202 ? 5.394 2.064 -19.694 1.00 90.81 202 PRO A O 1
ATOM 1536 N N . SER A 1 203 ? 6.941 3.135 -18.479 1.00 87.75 203 SER A N 1
ATOM 1537 C CA . SER A 1 203 ? 6.518 4.474 -18.868 1.00 87.75 203 SER A CA 1
ATOM 1538 C C . SER A 1 203 ? 7.739 5.378 -19.020 1.00 87.75 203 SER A C 1
ATOM 1540 O O . SER A 1 203 ? 8.291 5.836 -18.019 1.00 87.75 203 SER A O 1
ATOM 1542 N N . PRO A 1 204 ? 8.171 5.682 -20.258 1.00 80.62 204 PRO A N 1
ATOM 1543 C CA . PRO A 1 204 ? 9.239 6.656 -20.482 1.00 80.62 204 PRO A CA 1
ATOM 1544 C C . PRO A 1 204 ? 8.836 8.072 -20.037 1.00 80.62 204 PRO A C 1
ATOM 1546 O O . PRO A 1 204 ? 9.702 8.882 -19.730 1.00 80.62 204 PRO A O 1
ATOM 1549 N N . ALA A 1 205 ? 7.531 8.350 -19.938 1.00 81.44 205 ALA A N 1
ATOM 1550 C CA . ALA A 1 205 ? 6.991 9.606 -19.424 1.00 81.44 205 ALA A CA 1
ATOM 1551 C C . ALA A 1 205 ? 6.928 9.660 -17.885 1.00 81.44 205 ALA A C 1
ATOM 1553 O O . ALA A 1 205 ? 6.515 10.680 -17.337 1.00 81.44 205 ALA A O 1
ATOM 1554 N N . ALA A 1 206 ? 7.325 8.599 -17.165 1.00 80.06 206 ALA A N 1
ATOM 1555 C CA . ALA A 1 206 ? 7.306 8.587 -15.699 1.00 80.06 206 ALA A CA 1
ATOM 1556 C C . ALA A 1 206 ? 8.100 9.766 -15.115 1.00 80.06 206 ALA A C 1
ATOM 1558 O O . ALA A 1 206 ? 7.610 10.434 -14.211 1.00 80.06 206 ALA A O 1
ATOM 1559 N N . ALA A 1 207 ? 9.263 10.082 -15.692 1.00 79.75 207 ALA A N 1
ATOM 1560 C CA . ALA A 1 207 ? 10.078 11.221 -15.278 1.00 79.75 207 ALA A CA 1
ATOM 1561 C C . ALA A 1 207 ? 9.328 12.560 -15.388 1.00 79.75 207 ALA A C 1
ATOM 1563 O O . ALA A 1 207 ? 9.360 13.371 -14.465 1.00 79.75 207 ALA A O 1
ATOM 1564 N N . GLU A 1 208 ? 8.624 12.777 -16.503 1.00 82.00 208 GLU A N 1
ATOM 1565 C CA . GLU A 1 208 ? 7.840 13.993 -16.743 1.00 82.00 208 GLU A CA 1
ATOM 1566 C C . GLU A 1 208 ? 6.649 14.084 -15.786 1.00 82.00 208 GLU A C 1
ATOM 1568 O O . GLU A 1 208 ? 6.381 15.146 -15.227 1.00 82.00 208 GLU A O 1
ATOM 1573 N N . LEU A 1 209 ? 5.962 12.963 -15.552 1.00 80.69 209 LEU A N 1
ATOM 1574 C CA . LEU A 1 209 ? 4.831 12.896 -14.631 1.00 80.69 209 LEU A CA 1
ATOM 1575 C C . LEU A 1 209 ? 5.265 13.158 -13.187 1.00 80.69 209 LEU A C 1
ATOM 1577 O O . LEU A 1 209 ? 4.592 13.910 -12.487 1.00 80.69 209 LEU A O 1
ATOM 1581 N N . VAL A 1 210 ? 6.386 12.581 -12.748 1.00 80.00 210 VAL A N 1
ATOM 1582 C CA . VAL A 1 210 ? 6.949 12.831 -11.413 1.00 80.00 210 VAL A CA 1
ATOM 1583 C C . VAL A 1 210 ? 7.321 14.307 -11.266 1.00 80.00 210 VAL A C 1
ATOM 1585 O O . VAL A 1 210 ? 6.916 14.936 -10.293 1.00 80.00 210 VAL A O 1
ATOM 1588 N N . ALA A 1 211 ? 8.004 14.890 -12.257 1.00 77.38 211 ALA A N 1
ATOM 1589 C CA . ALA A 1 211 ? 8.371 16.306 -12.240 1.00 77.38 211 ALA A CA 1
ATOM 1590 C C . ALA A 1 211 ? 7.153 17.247 -12.236 1.00 77.38 211 ALA A C 1
ATOM 1592 O O . ALA A 1 211 ? 7.209 18.312 -11.633 1.00 77.38 211 ALA A O 1
ATOM 1593 N N . ALA A 1 212 ? 6.051 16.862 -12.885 1.00 78.31 212 ALA A N 1
ATOM 1594 C CA . ALA A 1 212 ? 4.814 17.642 -12.913 1.00 78.31 212 ALA A CA 1
ATOM 1595 C C . ALA A 1 212 ? 3.983 17.558 -11.615 1.00 78.31 212 ALA A C 1
ATOM 1597 O O . ALA A 1 212 ? 3.058 18.353 -11.448 1.00 78.31 212 ALA A O 1
ATOM 1598 N N . ASN A 1 213 ? 4.271 16.597 -10.727 1.00 69.12 213 ASN A N 1
ATOM 1599 C CA . ASN A 1 213 ? 3.590 16.413 -9.436 1.00 69.12 213 ASN A CA 1
ATOM 1600 C C . ASN A 1 213 ? 4.399 16.952 -8.233 1.00 69.12 213 ASN A C 1
ATOM 1602 O O . ASN A 1 213 ? 3.885 16.908 -7.114 1.00 69.12 213 ASN A O 1
ATOM 1606 N N . ALA A 1 214 ? 5.632 17.429 -8.454 1.00 55.22 214 ALA A N 1
ATOM 1607 C CA . ALA A 1 214 ? 6.506 18.039 -7.443 1.00 55.22 214 ALA A CA 1
ATOM 1608 C C . ALA A 1 214 ? 6.243 19.546 -7.288 1.00 55.22 214 ALA A C 1
ATOM 1610 O O . ALA A 1 214 ? 6.319 20.031 -6.136 1.00 55.22 214 ALA A O 1
#